Protein AF-A0A659QP08-F1 (afdb_monomer_lite)

Structure (mmCIF, N/CA/C/O backbone):
data_AF-A0A659QP08-F1
#
_entry.id   AF-A0A659QP08-F1
#
loop_
_atom_site.group_PDB
_atom_site.id
_atom_site.type_symbol
_atom_site.label_atom_id
_atom_site.label_alt_id
_atom_site.label_comp_id
_atom_site.label_asym_id
_atom_site.label_entity_id
_atom_site.label_seq_id
_atom_site.pdbx_PDB_ins_code
_atom_site.Cartn_x
_atom_site.Cartn_y
_atom_site.Cartn_z
_atom_site.occupancy
_atom_site.B_iso_or_equiv
_atom_site.auth_seq_id
_atom_site.auth_comp_id
_atom_site.auth_asym_id
_atom_site.auth_atom_id
_atom_site.pdbx_PDB_model_num
ATOM 1 N N . MET A 1 1 ? 44.324 -3.095 -25.512 1.00 42.75 1 MET A N 1
ATOM 2 C CA . MET A 1 1 ? 42.993 -3.453 -24.980 1.00 42.75 1 MET A CA 1
ATOM 3 C C . MET A 1 1 ? 42.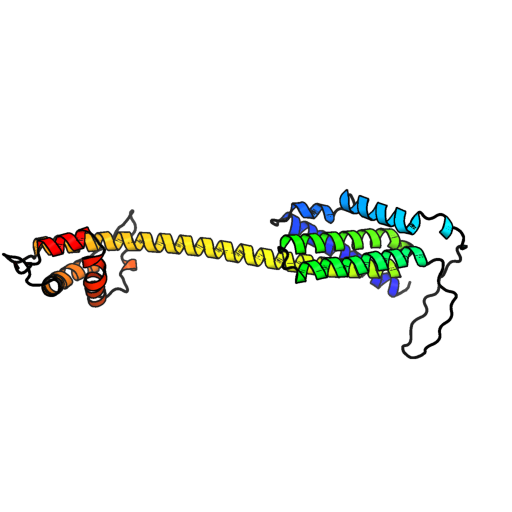606 -2.311 -24.059 1.00 42.75 1 MET A C 1
ATOM 5 O O . MET A 1 1 ? 43.191 -2.184 -22.991 1.00 42.75 1 MET A O 1
ATOM 9 N N . ASP A 1 2 ? 41.800 -1.380 -24.565 1.00 41.31 2 ASP A N 1
ATOM 10 C CA . ASP A 1 2 ? 41.611 -0.063 -23.952 1.00 41.31 2 ASP A CA 1
ATOM 11 C C . ASP A 1 2 ? 40.731 -0.131 -22.703 1.00 41.31 2 ASP A C 1
ATOM 13 O O . ASP A 1 2 ? 39.661 -0.737 -22.712 1.00 41.31 2 ASP A O 1
ATOM 17 N N . ILE A 1 3 ? 41.168 0.552 -21.643 1.00 42.16 3 ILE A N 1
ATOM 18 C CA . ILE A 1 3 ? 40.490 0.684 -20.339 1.00 42.16 3 ILE A CA 1
ATOM 19 C C . ILE A 1 3 ? 39.015 1.108 -20.497 1.00 42.16 3 ILE A C 1
ATOM 21 O O . ILE A 1 3 ? 38.171 0.741 -19.683 1.00 42.16 3 ILE A O 1
ATOM 25 N N . PHE A 1 4 ? 38.683 1.823 -21.577 1.00 44.62 4 PHE A N 1
ATOM 26 C CA . PHE A 1 4 ? 37.329 2.281 -21.890 1.00 44.62 4 PHE A CA 1
ATOM 27 C C . PHE A 1 4 ? 36.359 1.140 -22.261 1.00 44.62 4 PHE A C 1
ATOM 29 O O . PHE A 1 4 ? 35.229 1.140 -21.776 1.00 44.62 4 PHE A O 1
ATOM 36 N N . CYS A 1 5 ? 36.806 0.128 -23.021 1.00 52.31 5 CYS A N 1
ATOM 37 C CA . CYS A 1 5 ? 35.980 -1.044 -23.363 1.00 52.31 5 CYS A CA 1
ATOM 38 C C . CYS A 1 5 ? 35.622 -1.884 -22.128 1.00 52.31 5 CYS A C 1
ATOM 40 O O . CYS A 1 5 ? 34.554 -2.490 -22.066 1.00 52.31 5 CYS A O 1
ATOM 42 N N . CYS A 1 6 ? 36.505 -1.928 -21.126 1.00 51.84 6 CYS A N 1
ATOM 43 C CA . CYS A 1 6 ? 36.236 -2.655 -19.886 1.00 51.84 6 CYS A CA 1
ATOM 44 C C . CYS A 1 6 ? 35.162 -1.949 -19.040 1.00 51.84 6 CYS A C 1
ATOM 46 O O . CYS A 1 6 ? 34.285 -2.605 -18.480 1.00 51.84 6 CYS A O 1
ATOM 48 N N . VAL A 1 7 ? 35.188 -0.612 -18.988 1.00 57.62 7 VAL A N 1
ATOM 49 C CA . VAL A 1 7 ? 34.213 0.189 -18.227 1.00 57.62 7 VAL A CA 1
ATOM 50 C C . VAL A 1 7 ? 32.812 0.118 -18.844 1.00 57.62 7 VAL A C 1
ATOM 52 O O . VAL A 1 7 ? 31.830 0.022 -18.103 1.00 57.62 7 VAL A O 1
ATOM 55 N N . SER A 1 8 ? 32.695 0.119 -20.177 1.00 67.69 8 SER A N 1
ATOM 56 C CA . SER A 1 8 ? 31.395 0.007 -20.849 1.00 67.69 8 SER A CA 1
ATOM 57 C C . SER A 1 8 ? 30.771 -1.384 -20.666 1.00 67.69 8 SER A C 1
ATOM 59 O O . SER A 1 8 ? 29.606 -1.483 -20.278 1.00 67.69 8 SER A O 1
ATOM 61 N N . ALA A 1 9 ? 31.556 -2.458 -20.799 1.00 73.50 9 ALA A N 1
ATOM 62 C CA . ALA A 1 9 ? 31.084 -3.829 -20.588 1.00 73.50 9 ALA A CA 1
ATOM 63 C C . ALA A 1 9 ? 30.558 -4.088 -19.160 1.00 73.50 9 ALA A C 1
ATOM 65 O O . ALA A 1 9 ? 29.506 -4.712 -18.983 1.00 73.50 9 ALA A O 1
ATOM 66 N N . ASP A 1 10 ? 31.253 -3.587 -18.135 1.00 83.00 10 ASP A N 1
ATOM 67 C CA . ASP A 1 10 ? 30.820 -3.726 -16.739 1.00 83.00 10 ASP A CA 1
ATOM 68 C C . ASP A 1 10 ? 29.549 -2.926 -16.440 1.00 83.00 10 ASP A C 1
ATOM 70 O O . ASP A 1 10 ? 28.691 -3.378 -15.673 1.00 83.00 10 ASP A O 1
ATOM 74 N N . PHE A 1 11 ? 29.397 -1.750 -17.052 1.00 86.38 11 PHE A N 1
ATOM 75 C CA . PHE A 1 11 ? 28.177 -0.959 -16.939 1.00 86.38 11 PHE A CA 1
ATOM 76 C C . PHE A 1 11 ? 26.968 -1.703 -17.528 1.00 86.38 11 PHE A C 1
ATOM 78 O O . PHE A 1 11 ? 25.939 -1.817 -16.859 1.00 86.38 11 PHE A O 1
ATOM 85 N N . TYR A 1 12 ? 27.099 -2.280 -18.726 1.00 87.19 12 TYR A N 1
ATOM 86 C CA . TYR A 1 12 ? 25.997 -2.993 -19.383 1.00 87.19 12 TYR A CA 1
ATOM 87 C C . TYR A 1 12 ? 25.567 -4.243 -18.611 1.00 87.19 12 TYR A C 1
ATOM 89 O O . TYR A 1 12 ? 24.371 -4.458 -18.414 1.00 87.19 12 TYR A O 1
ATOM 97 N N . LYS A 1 13 ? 26.522 -5.018 -18.078 1.00 88.44 13 LYS A N 1
ATOM 98 C CA . LYS A 1 13 ? 26.218 -6.170 -17.211 1.00 88.44 13 LYS A CA 1
ATOM 99 C C . LYS A 1 13 ? 25.457 -5.762 -15.950 1.00 88.44 13 LYS A C 1
ATOM 101 O O . LYS A 1 13 ? 24.494 -6.423 -15.567 1.00 88.44 13 LYS A O 1
ATOM 106 N N . LYS A 1 14 ? 25.868 -4.667 -15.300 1.00 91.94 14 LYS A N 1
ATOM 107 C CA . LYS A 1 14 ? 25.167 -4.135 -14.118 1.00 91.94 14 LYS A CA 1
ATOM 108 C C . LYS A 1 14 ? 23.750 -3.685 -14.460 1.00 91.94 14 LYS A C 1
ATOM 110 O O . LYS A 1 14 ? 22.838 -3.909 -13.668 1.00 91.94 14 LYS A O 1
ATOM 115 N N . LEU A 1 15 ? 23.562 -3.069 -15.624 1.00 93.31 15 LEU A N 1
ATOM 116 C CA . LEU A 1 15 ? 22.250 -2.626 -16.076 1.00 93.31 15 LEU A CA 1
ATOM 117 C C . LEU A 1 15 ? 21.318 -3.801 -16.393 1.00 93.31 15 LEU A C 1
ATOM 119 O O . LEU A 1 15 ? 20.158 -3.775 -15.994 1.00 93.31 15 LEU A O 1
ATOM 123 N N . ASP A 1 16 ? 21.818 -4.844 -17.053 1.00 92.56 16 ASP A N 1
ATOM 124 C CA . ASP A 1 16 ? 21.022 -6.041 -17.331 1.00 92.56 16 ASP A CA 1
ATOM 125 C C . ASP A 1 16 ? 20.628 -6.778 -16.043 1.00 92.56 16 ASP A C 1
ATOM 127 O O . ASP A 1 16 ? 19.464 -7.129 -15.849 1.00 92.56 16 ASP A O 1
ATOM 131 N N . LYS A 1 17 ? 21.560 -6.887 -15.086 1.00 93.88 17 LYS A N 1
ATOM 132 C CA . LYS A 1 17 ? 21.256 -7.395 -13.743 1.00 93.88 17 LYS A CA 1
ATOM 133 C C . LYS A 1 17 ? 20.165 -6.566 -13.054 1.00 93.88 17 LYS A C 1
ATOM 135 O O . LYS A 1 17 ? 19.217 -7.140 -12.528 1.00 93.88 17 LYS A O 1
ATOM 140 N N . LYS A 1 18 ? 20.258 -5.232 -13.101 1.00 94.25 18 LYS A N 1
ATOM 141 C CA . LYS A 1 18 ? 19.238 -4.323 -12.547 1.00 94.25 18 LYS A CA 1
ATOM 142 C C . LYS A 1 18 ? 17.865 -4.550 -13.190 1.00 94.25 18 LYS A C 1
ATOM 144 O O . LYS A 1 18 ? 16.863 -4.593 -12.484 1.00 94.25 18 LYS A O 1
ATOM 149 N N . LYS A 1 19 ? 17.814 -4.722 -14.514 1.00 95.94 19 LYS A N 1
ATOM 150 C CA . LYS A 1 19 ? 16.583 -5.040 -15.257 1.00 95.94 19 LYS A CA 1
ATOM 151 C C . LYS A 1 19 ? 15.961 -6.351 -14.764 1.00 95.94 19 LYS A C 1
ATOM 153 O O . LYS A 1 19 ? 14.755 -6.409 -14.539 1.00 95.94 19 LYS A O 1
ATOM 158 N N . LEU A 1 20 ? 16.779 -7.386 -14.557 1.00 94.62 20 LEU A N 1
ATOM 159 C CA . LEU A 1 20 ? 16.328 -8.688 -14.059 1.00 94.62 20 LEU A CA 1
ATOM 160 C C . LEU A 1 20 ? 15.809 -8.615 -12.614 1.00 94.62 20 LEU A C 1
ATOM 162 O O . LEU A 1 20 ? 14.749 -9.163 -12.317 1.00 94.62 20 LEU A O 1
ATOM 166 N N . GLU A 1 21 ? 16.522 -7.912 -11.732 1.00 94.25 21 GLU A N 1
ATOM 167 C CA . GLU A 1 21 ? 16.089 -7.669 -10.349 1.00 94.25 21 GLU A CA 1
ATOM 168 C C . GLU A 1 21 ? 14.753 -6.923 -10.313 1.00 94.25 21 GLU A C 1
ATOM 170 O O . GLU A 1 21 ? 13.824 -7.355 -9.629 1.00 94.25 21 GLU A O 1
ATOM 175 N N . LEU A 1 22 ? 14.623 -5.865 -11.119 1.00 95.75 22 LEU A N 1
ATOM 176 C CA . LEU A 1 22 ? 13.382 -5.111 -11.249 1.00 95.75 22 LEU A CA 1
ATOM 177 C C . LEU A 1 22 ? 12.235 -6.000 -11.753 1.00 95.75 22 LEU A C 1
ATOM 179 O O . LEU A 1 22 ? 11.150 -5.962 -11.181 1.00 95.75 22 LEU A O 1
ATOM 183 N N . ARG A 1 23 ? 12.463 -6.850 -12.764 1.00 96.12 23 ARG A N 1
ATOM 184 C CA . ARG A 1 23 ? 11.450 -7.801 -13.263 1.00 96.12 23 ARG A CA 1
ATOM 185 C C . ARG A 1 23 ? 10.967 -8.740 -12.164 1.00 96.12 23 ARG A C 1
ATOM 187 O O . ARG A 1 23 ? 9.761 -8.955 -12.024 1.00 96.12 23 ARG A O 1
ATOM 194 N N . ASN A 1 24 ? 11.892 -9.278 -11.372 1.00 94.81 24 ASN A N 1
ATOM 195 C CA . ASN A 1 24 ? 11.555 -10.149 -10.254 1.00 94.81 24 ASN A CA 1
ATOM 196 C C . ASN A 1 24 ? 10.738 -9.407 -9.185 1.00 94.81 24 ASN A C 1
ATOM 198 O O . ASN A 1 24 ? 9.718 -9.919 -8.728 1.00 94.81 24 ASN A O 1
ATOM 202 N N . ASP A 1 25 ? 11.142 -8.189 -8.824 1.00 94.50 25 ASP A N 1
ATOM 203 C CA . ASP A 1 25 ? 10.425 -7.375 -7.841 1.00 94.50 25 ASP A CA 1
ATOM 204 C C . ASP A 1 25 ? 9.008 -7.006 -8.302 1.00 94.50 25 ASP A C 1
ATOM 206 O O . ASP A 1 25 ? 8.068 -7.078 -7.508 1.00 94.50 25 ASP A O 1
ATOM 210 N N . ILE A 1 26 ? 8.837 -6.664 -9.583 1.00 96.00 26 ILE A N 1
ATOM 211 C CA . ILE A 1 26 ? 7.525 -6.373 -10.175 1.00 96.00 26 ILE A CA 1
ATOM 212 C C . ILE A 1 26 ? 6.627 -7.605 -10.122 1.00 96.00 26 ILE A C 1
ATOM 214 O O . ILE A 1 26 ? 5.479 -7.495 -9.697 1.00 96.00 26 ILE A O 1
ATOM 218 N N . SER A 1 27 ? 7.156 -8.776 -10.485 1.00 94.81 27 SER A N 1
ATOM 219 C CA . SER A 1 27 ? 6.400 -10.038 -10.546 1.00 94.81 27 SER A CA 1
ATOM 220 C C . SER A 1 27 ? 5.779 -10.443 -9.200 1.00 94.81 27 SER A C 1
ATOM 222 O O . SER A 1 27 ? 4.777 -11.153 -9.171 1.00 94.81 27 SER A O 1
ATOM 224 N N . HIS A 1 28 ? 6.344 -9.963 -8.088 1.00 91.56 28 HIS A N 1
ATOM 225 C CA . HIS A 1 28 ? 5.855 -10.197 -6.725 1.00 91.56 28 HIS A CA 1
ATOM 226 C C . HIS A 1 28 ? 5.083 -9.000 -6.143 1.00 91.56 28 HIS A C 1
ATOM 228 O O . HIS A 1 28 ? 4.870 -8.927 -4.932 1.00 91.56 28 HIS A O 1
ATOM 234 N N . SER A 1 29 ? 4.688 -8.042 -6.980 1.00 92.50 29 SER A N 1
ATOM 235 C CA . SER A 1 29 ? 3.966 -6.835 -6.576 1.00 92.50 29 SER A CA 1
ATOM 236 C C . SER A 1 29 ? 2.541 -6.804 -7.130 1.00 92.50 29 SER A C 1
ATOM 238 O O . SER A 1 29 ? 2.151 -7.625 -7.962 1.00 92.50 29 SER A O 1
ATOM 240 N N . VAL A 1 30 ? 1.766 -5.805 -6.701 1.00 91.75 30 VAL A N 1
ATOM 241 C CA . VAL A 1 30 ? 0.440 -5.506 -7.267 1.00 91.75 30 VAL A CA 1
ATOM 242 C C . VAL A 1 30 ? 0.493 -5.108 -8.748 1.00 91.75 30 VAL A C 1
ATOM 244 O O . VAL A 1 30 ? -0.522 -5.189 -9.426 1.00 91.75 30 VAL A O 1
ATOM 247 N N . TRP A 1 31 ? 1.670 -4.743 -9.265 1.00 95.25 31 TRP A N 1
ATOM 248 C CA . TRP A 1 31 ? 1.896 -4.328 -10.654 1.00 95.25 31 TRP A CA 1
ATOM 249 C C . TRP A 1 31 ? 2.567 -5.407 -11.511 1.00 95.25 31 TRP A C 1
ATOM 251 O O . TRP A 1 31 ? 3.228 -5.095 -12.501 1.00 95.25 31 TRP A O 1
ATOM 261 N N . LYS A 1 32 ? 2.431 -6.681 -11.124 1.00 94.94 32 LYS A N 1
ATOM 262 C CA . LYS A 1 32 ? 3.061 -7.839 -11.784 1.00 94.94 32 LYS A CA 1
ATOM 263 C C . LYS A 1 32 ? 2.876 -7.892 -13.302 1.00 94.94 32 LYS A C 1
ATOM 265 O O . LYS A 1 32 ? 3.790 -8.334 -13.991 1.00 94.94 32 LYS A O 1
ATOM 270 N N . ASP A 1 33 ? 1.749 -7.405 -13.812 1.00 94.25 33 ASP A N 1
ATOM 271 C CA . ASP A 1 33 ? 1.426 -7.455 -15.240 1.00 94.25 33 ASP A CA 1
ATOM 272 C C . ASP A 1 33 ? 2.385 -6.575 -16.061 1.00 94.25 33 ASP A C 1
ATOM 274 O O . ASP A 1 33 ? 2.725 -6.906 -17.190 1.00 94.25 33 ASP A O 1
ATOM 278 N N . TYR A 1 34 ? 2.964 -5.531 -15.459 1.00 95.88 34 TYR A N 1
ATOM 279 C CA . TYR A 1 34 ? 3.944 -4.675 -16.129 1.00 95.88 34 TYR A CA 1
ATOM 280 C C . TYR A 1 34 ? 5.337 -5.310 -16.270 1.00 95.88 34 TYR A C 1
ATOM 282 O O . TYR A 1 34 ? 6.208 -4.735 -16.925 1.00 95.88 34 TYR A O 1
ATOM 290 N N . ALA A 1 35 ? 5.582 -6.494 -15.693 1.00 95.38 35 ALA A N 1
ATOM 291 C CA . ALA A 1 35 ? 6.854 -7.200 -15.861 1.00 95.38 35 ALA A CA 1
ATOM 292 C C . ALA A 1 35 ? 7.138 -7.557 -17.332 1.00 95.38 35 ALA A C 1
ATOM 294 O O . ALA A 1 35 ? 8.302 -7.735 -17.697 1.00 95.38 35 ALA A O 1
ATOM 295 N N . GLU A 1 36 ? 6.101 -7.634 -18.173 1.00 93.94 36 GLU A N 1
ATOM 296 C CA . GLU A 1 36 ? 6.226 -7.914 -19.604 1.00 93.94 36 GLU A CA 1
ATOM 297 C C . GLU A 1 36 ? 7.037 -6.855 -20.358 1.00 93.94 36 GLU A C 1
ATOM 299 O O . GLU A 1 36 ? 7.754 -7.200 -21.289 1.00 93.94 36 GLU A O 1
ATOM 304 N N . PHE A 1 37 ? 7.019 -5.587 -19.929 1.00 94.12 37 PHE A N 1
ATOM 305 C CA . PHE A 1 37 ? 7.784 -4.522 -20.593 1.00 94.12 37 PHE A CA 1
ATOM 306 C C . PHE A 1 37 ? 9.298 -4.681 -20.429 1.00 94.12 37 PHE A C 1
ATOM 308 O O . PHE A 1 37 ? 10.061 -4.090 -21.186 1.00 94.12 37 PHE A O 1
ATOM 315 N N . LEU A 1 38 ? 9.738 -5.502 -19.471 1.00 95.19 38 LEU A N 1
ATOM 316 C CA . LEU A 1 38 ? 11.138 -5.895 -19.286 1.00 95.19 38 LEU A CA 1
ATOM 317 C C . LEU A 1 38 ? 11.497 -7.166 -20.070 1.00 95.19 38 LEU A C 1
ATOM 319 O O . LEU A 1 38 ? 12.548 -7.773 -19.823 1.00 95.19 38 LEU A O 1
ATOM 323 N N . ASP A 1 39 ? 10.623 -7.588 -20.983 1.00 90.62 39 ASP A N 1
ATOM 324 C CA . ASP A 1 39 ? 10.886 -8.604 -21.987 1.00 90.62 39 ASP A CA 1
ATOM 325 C C . ASP A 1 39 ? 11.154 -7.954 -23.346 1.00 90.62 39 ASP A C 1
ATOM 327 O O . ASP A 1 39 ? 10.427 -7.065 -23.791 1.00 90.62 39 ASP A O 1
ATOM 331 N N . GLU A 1 40 ? 12.196 -8.423 -24.032 1.00 83.81 40 GLU A N 1
ATOM 332 C CA . GLU A 1 40 ? 12.517 -7.915 -25.365 1.00 83.81 40 GLU A CA 1
ATOM 333 C C . GLU A 1 40 ? 11.401 -8.246 -26.356 1.00 83.81 40 GLU A C 1
ATOM 335 O O . GLU A 1 40 ? 11.169 -7.487 -27.289 1.00 83.81 40 GLU A O 1
ATOM 340 N N . ASN A 1 41 ? 10.662 -9.334 -26.134 1.00 88.81 41 ASN A N 1
ATOM 341 C CA . ASN A 1 41 ? 9.579 -9.759 -27.015 1.00 88.81 41 ASN A CA 1
ATOM 342 C C . ASN A 1 41 ? 8.233 -9.089 -26.704 1.00 88.81 41 ASN A C 1
ATOM 344 O O . ASN A 1 41 ? 7.227 -9.468 -27.303 1.00 88.81 41 ASN A O 1
ATOM 348 N N . SER A 1 42 ? 8.191 -8.110 -25.792 1.00 92.56 42 SER A N 1
ATOM 349 C CA . SER A 1 42 ? 6.982 -7.319 -25.545 1.00 92.56 42 SER A CA 1
ATOM 350 C C . SER A 1 42 ? 6.476 -6.709 -26.854 1.00 92.56 42 SER A C 1
ATOM 352 O O . SER A 1 42 ? 7.210 -5.991 -27.539 1.00 92.56 42 SER A O 1
ATOM 354 N N . SER A 1 43 ? 5.217 -6.991 -27.204 1.00 92.44 43 SER A N 1
ATOM 355 C CA . SER A 1 43 ? 4.600 -6.511 -28.445 1.00 92.44 43 SER A CA 1
ATOM 356 C C . SER A 1 43 ? 4.634 -4.992 -28.542 1.00 92.44 43 SER A C 1
ATOM 358 O O . SER A 1 43 ? 4.950 -4.455 -29.602 1.00 92.44 43 SER A O 1
ATOM 360 N N . ASP A 1 44 ? 4.372 -4.308 -27.430 1.00 90.88 44 ASP A N 1
ATOM 361 C CA . ASP A 1 44 ? 4.304 -2.851 -27.377 1.00 90.88 44 ASP A CA 1
ATOM 362 C C . ASP A 1 44 ? 5.687 -2.227 -27.536 1.00 90.88 44 ASP A C 1
ATOM 364 O O . ASP A 1 44 ? 5.863 -1.282 -28.305 1.00 90.88 44 ASP A O 1
ATOM 368 N N . ILE A 1 45 ? 6.694 -2.790 -26.860 1.00 93.50 45 ILE A N 1
ATOM 369 C CA . ILE A 1 45 ? 8.083 -2.354 -27.021 1.00 93.50 45 ILE A CA 1
ATOM 370 C C . ILE A 1 45 ? 8.545 -2.593 -28.460 1.00 93.50 45 ILE A C 1
ATOM 372 O O . ILE A 1 45 ? 9.130 -1.701 -29.072 1.00 93.50 45 ILE A O 1
ATOM 376 N N . GLN A 1 46 ? 8.267 -3.764 -29.036 1.00 93.50 46 GLN A N 1
ATOM 377 C CA . GLN A 1 46 ? 8.650 -4.067 -30.416 1.00 93.50 46 GLN A CA 1
ATOM 378 C C . GLN A 1 46 ? 7.936 -3.166 -31.429 1.00 93.50 46 GLN A C 1
ATOM 380 O O . GLN A 1 46 ? 8.562 -2.727 -32.398 1.00 93.50 46 GLN A O 1
ATOM 385 N N . ALA A 1 47 ? 6.661 -2.843 -31.209 1.00 92.62 47 ALA A N 1
ATOM 386 C CA . ALA A 1 47 ? 5.916 -1.904 -32.039 1.00 92.62 47 ALA A CA 1
ATOM 387 C C . ALA A 1 47 ? 6.567 -0.511 -32.030 1.00 92.62 47 ALA A C 1
ATOM 389 O O . ALA A 1 47 ? 6.842 0.043 -33.099 1.00 92.62 47 ALA A O 1
ATOM 390 N N . ASP A 1 48 ? 6.909 0.010 -30.852 1.00 92.12 48 ASP A N 1
ATOM 391 C CA . ASP A 1 48 ? 7.561 1.314 -30.713 1.00 92.12 48 ASP A CA 1
ATOM 392 C C . ASP A 1 48 ? 8.980 1.323 -31.297 1.00 92.12 48 ASP A C 1
ATOM 394 O O . ASP A 1 48 ? 9.360 2.254 -32.016 1.00 92.12 48 ASP A O 1
ATOM 398 N N . LEU A 1 49 ? 9.765 0.264 -31.080 1.00 92.00 49 LEU A N 1
ATOM 399 C CA . LEU A 1 49 ? 11.083 0.115 -31.704 1.00 92.00 49 LEU A CA 1
ATOM 400 C C . LEU A 1 49 ? 10.980 0.092 -33.234 1.00 92.00 49 LEU A C 1
ATOM 402 O O . LEU A 1 49 ? 11.784 0.732 -33.917 1.00 92.00 49 LEU A O 1
ATOM 406 N N . ASN A 1 50 ? 9.984 -0.600 -33.789 1.00 90.06 50 ASN A N 1
ATOM 407 C CA . ASN A 1 50 ? 9.736 -0.629 -35.228 1.00 90.06 50 ASN A CA 1
ATOM 408 C C . ASN A 1 50 ? 9.305 0.737 -35.766 1.00 90.06 50 ASN A C 1
ATOM 410 O O . ASN A 1 50 ? 9.808 1.168 -36.806 1.00 90.06 50 ASN A O 1
ATOM 414 N N . TYR A 1 51 ? 8.451 1.461 -35.043 1.00 90.00 51 TYR A N 1
ATOM 415 C CA . TYR A 1 51 ? 8.095 2.834 -35.388 1.00 90.00 51 TYR A CA 1
ATOM 416 C C . TYR A 1 51 ? 9.329 3.750 -35.428 1.00 90.00 51 TYR A C 1
ATOM 418 O O . TYR A 1 51 ? 9.529 4.473 -36.408 1.00 90.00 51 TYR A O 1
ATOM 426 N N . LEU A 1 52 ? 10.209 3.677 -34.422 1.00 88.88 52 LEU A N 1
ATOM 427 C CA . LEU A 1 52 ? 11.463 4.438 -34.399 1.00 88.88 52 LEU A CA 1
ATOM 428 C C . LEU A 1 52 ? 12.370 4.072 -35.586 1.00 88.88 52 LEU A C 1
ATOM 430 O O . LEU A 1 52 ? 12.946 4.963 -36.219 1.00 88.88 52 LEU A O 1
ATOM 434 N N . ARG A 1 53 ? 12.460 2.779 -35.936 1.00 86.94 53 ARG A N 1
ATOM 435 C CA . ARG A 1 53 ? 13.207 2.303 -37.113 1.00 86.94 53 ARG A CA 1
ATOM 436 C C . ARG A 1 53 ? 12.666 2.916 -38.404 1.00 86.94 53 ARG A C 1
ATOM 438 O O . ARG A 1 53 ? 13.424 3.521 -39.157 1.00 86.94 53 ARG A O 1
ATOM 445 N N . VAL A 1 54 ? 11.361 2.826 -38.645 1.00 85.62 54 VAL A N 1
ATOM 446 C CA . VAL A 1 54 ? 10.732 3.383 -39.854 1.00 85.62 54 VAL A CA 1
ATOM 447 C C . VAL A 1 54 ? 10.931 4.897 -39.928 1.00 85.62 54 VAL A C 1
ATOM 449 O O . VAL A 1 54 ? 11.354 5.414 -40.962 1.00 85.62 54 VAL A O 1
ATOM 452 N N . LYS A 1 55 ? 10.693 5.603 -38.820 1.00 85.56 55 LYS A N 1
ATOM 453 C CA . LYS A 1 55 ? 10.735 7.067 -38.758 1.00 85.56 55 LYS A CA 1
ATOM 454 C C . LYS A 1 55 ? 12.119 7.653 -39.022 1.00 85.56 55 LYS A C 1
ATOM 456 O O . LYS A 1 55 ? 12.221 8.665 -39.709 1.00 85.56 55 LYS A O 1
ATOM 461 N N . PHE A 1 56 ? 13.169 7.052 -38.466 1.00 83.75 56 PHE A N 1
ATOM 462 C CA . PHE A 1 56 ? 14.517 7.630 -38.516 1.00 83.75 56 PHE A CA 1
ATOM 463 C C . PHE A 1 56 ? 15.456 6.933 -39.505 1.00 83.75 56 PHE A C 1
ATOM 465 O O . PHE A 1 56 ? 16.412 7.555 -39.959 1.00 83.75 56 PHE A O 1
ATOM 472 N N . TYR A 1 57 ? 15.184 5.678 -39.873 1.00 75.62 57 TYR A N 1
ATOM 473 C CA . TYR A 1 57 ? 16.059 4.868 -40.728 1.00 75.62 57 TYR A CA 1
ATOM 474 C C . TYR A 1 57 ? 15.415 4.497 -42.078 1.00 75.62 57 TYR A C 1
ATOM 476 O O . TYR A 1 57 ? 16.106 3.997 -42.965 1.00 75.62 57 TYR A O 1
ATOM 484 N N . GLY A 1 58 ? 14.111 4.743 -42.261 1.00 61.88 58 GLY A N 1
ATOM 485 C CA . GLY A 1 58 ? 13.357 4.384 -43.468 1.00 61.88 58 GLY A CA 1
ATOM 486 C C . GLY A 1 58 ? 13.422 5.381 -44.636 1.00 61.88 58 GLY A C 1
ATOM 487 O O . GLY A 1 58 ? 13.042 5.016 -45.750 1.00 61.88 58 GLY A O 1
ATOM 488 N N . ASP A 1 59 ? 13.905 6.617 -44.444 1.00 52.91 59 ASP A N 1
ATOM 489 C CA . ASP A 1 59 ? 13.956 7.610 -45.532 1.00 52.91 59 ASP A CA 1
ATOM 490 C C . ASP A 1 59 ? 15.146 7.345 -46.482 1.00 52.91 59 ASP A C 1
ATOM 492 O O . ASP A 1 59 ? 16.322 7.477 -46.125 1.00 52.91 59 ASP A O 1
ATOM 496 N N . LYS A 1 60 ? 14.835 6.995 -47.739 1.00 47.28 60 LYS A N 1
ATOM 497 C CA . LYS A 1 60 ? 15.810 6.735 -48.816 1.00 47.28 60 LYS A CA 1
ATOM 498 C C . LYS A 1 60 ? 16.721 7.936 -49.115 1.00 47.28 60 LYS A C 1
ATOM 500 O O . LYS A 1 60 ? 17.800 7.726 -49.668 1.00 47.28 60 LYS A O 1
ATOM 505 N N . ARG A 1 61 ? 16.353 9.164 -48.720 1.00 47.66 61 ARG A N 1
ATOM 506 C CA . ARG A 1 61 ? 17.184 10.375 -48.890 1.00 47.66 61 ARG A CA 1
ATOM 507 C C . ARG A 1 61 ? 18.491 10.363 -48.088 1.00 47.66 61 ARG A C 1
ATOM 509 O O . ARG A 1 61 ? 19.374 11.164 -48.379 1.00 47.66 61 ARG A O 1
ATOM 516 N N . MET A 1 62 ? 18.656 9.449 -47.127 1.00 42.97 62 MET A N 1
ATOM 517 C CA . MET A 1 62 ? 19.874 9.345 -46.307 1.00 42.97 62 MET A CA 1
ATOM 518 C C . MET A 1 62 ? 20.902 8.307 -46.799 1.00 42.97 62 MET A C 1
ATOM 520 O O . MET A 1 62 ? 21.970 8.190 -46.209 1.00 42.97 62 MET A O 1
ATOM 524 N N . ARG A 1 63 ? 20.645 7.582 -47.901 1.00 39.50 63 ARG A N 1
ATOM 525 C CA . ARG A 1 63 ? 21.582 6.575 -48.462 1.00 39.50 63 ARG A CA 1
ATOM 526 C C . ARG A 1 63 ? 22.809 7.159 -49.187 1.00 39.50 63 ARG A C 1
ATOM 528 O O . ARG A 1 63 ? 23.605 6.403 -49.728 1.00 39.50 63 ARG A O 1
ATOM 535 N N . GLY A 1 64 ? 22.953 8.484 -49.232 1.00 35.47 64 GLY A N 1
ATOM 536 C CA . GLY A 1 64 ? 23.926 9.182 -50.082 1.00 35.47 64 GLY A CA 1
ATOM 537 C C . GLY A 1 64 ? 25.239 9.618 -49.424 1.00 35.47 64 GLY A C 1
ATOM 538 O O . GLY A 1 64 ? 25.935 10.442 -50.008 1.00 35.47 64 GLY A O 1
ATOM 539 N N . SER A 1 65 ? 25.593 9.151 -48.225 1.00 37.34 65 SER A N 1
ATOM 540 C CA . SER A 1 65 ? 26.914 9.437 -47.640 1.00 37.34 65 SER A CA 1
ATOM 541 C C . SER A 1 65 ? 27.688 8.148 -47.416 1.00 37.34 65 SER A C 1
ATOM 543 O O . SER A 1 65 ? 27.326 7.340 -46.563 1.00 37.34 65 SER A O 1
ATOM 545 N N . SER A 1 66 ? 28.731 7.986 -48.223 1.00 36.91 66 SER A N 1
ATOM 546 C CA . SER A 1 66 ? 29.757 6.953 -48.161 1.00 36.91 66 SER A CA 1
ATOM 547 C C . SER A 1 66 ? 30.267 6.722 -46.735 1.00 36.91 66 SER A C 1
ATOM 549 O O . SER A 1 66 ? 30.500 7.658 -45.969 1.00 36.91 66 SER A O 1
ATOM 551 N N . ILE A 1 67 ? 30.407 5.442 -46.396 1.00 38.59 67 ILE A N 1
ATOM 552 C CA . ILE A 1 67 ? 30.937 4.939 -45.132 1.00 38.59 67 ILE A CA 1
ATOM 553 C C . ILE A 1 67 ? 32.458 5.087 -45.186 1.00 38.59 67 ILE A C 1
ATOM 555 O O . ILE A 1 67 ? 33.125 4.319 -45.873 1.00 38.59 67 ILE A O 1
ATOM 559 N N . GLU A 1 68 ? 33.004 6.054 -44.457 1.00 36.47 68 GLU A N 1
ATOM 560 C CA . GLU A 1 68 ? 34.397 6.004 -44.017 1.00 36.47 68 GLU A CA 1
ATOM 561 C C . GLU A 1 68 ? 34.401 5.721 -42.513 1.00 36.47 68 GLU A C 1
ATOM 563 O O . GLU A 1 68 ? 33.720 6.392 -41.734 1.00 36.47 68 GLU A O 1
ATOM 568 N N . ASN A 1 69 ? 35.122 4.669 -42.121 1.00 34.91 69 ASN A N 1
ATOM 569 C CA . ASN A 1 69 ? 35.289 4.241 -40.736 1.00 34.91 69 ASN A CA 1
ATOM 570 C C . ASN A 1 69 ? 35.874 5.385 -39.895 1.00 34.91 69 ASN A C 1
ATOM 572 O O . ASN A 1 69 ? 37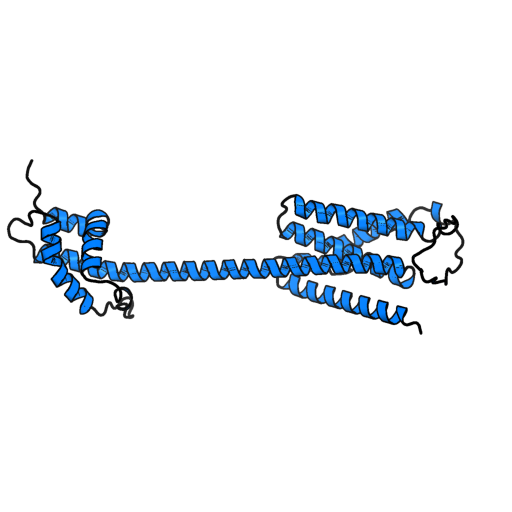.062 5.683 -39.984 1.00 34.91 69 ASN A O 1
ATOM 576 N N . ALA A 1 70 ? 35.061 6.004 -39.040 1.00 37.09 70 ALA A N 1
ATOM 577 C CA . ALA A 1 70 ? 35.535 6.987 -38.073 1.00 37.09 70 ALA A CA 1
ATOM 578 C C . ALA A 1 70 ? 36.032 6.283 -36.800 1.00 37.09 70 ALA A C 1
ATOM 580 O O . ALA A 1 70 ? 35.389 6.311 -35.755 1.00 37.09 70 ALA A O 1
ATOM 581 N N . SER A 1 71 ? 37.198 5.646 -36.880 1.00 38.62 71 SER A N 1
ATOM 582 C CA . SER A 1 71 ? 37.962 5.229 -35.705 1.00 38.62 71 SER A CA 1
ATOM 583 C C . SER A 1 71 ? 38.851 6.380 -35.233 1.00 38.62 71 SER A C 1
ATOM 585 O O . SER A 1 71 ? 40.038 6.365 -35.522 1.00 38.62 71 SER A O 1
ATOM 587 N N . HIS A 1 72 ? 38.316 7.379 -34.520 1.00 34.94 72 HIS A N 1
ATOM 588 C CA . HIS A 1 72 ? 39.152 8.334 -33.774 1.00 34.94 72 HIS A CA 1
ATOM 589 C C . HIS A 1 72 ? 38.430 8.895 -32.540 1.00 34.94 72 HIS A C 1
ATOM 591 O O . HIS A 1 72 ? 37.671 9.859 -32.617 1.00 34.94 72 HIS A O 1
ATOM 597 N N . PHE A 1 73 ? 38.738 8.325 -31.373 1.00 35.78 73 PHE A N 1
ATOM 598 C CA . PHE A 1 73 ? 38.587 9.014 -30.094 1.00 35.78 73 PHE A CA 1
ATOM 599 C C . PHE A 1 73 ? 39.569 10.196 -30.053 1.00 35.78 73 PHE A C 1
ATOM 601 O O . PHE A 1 73 ? 40.777 10.005 -30.183 1.00 35.78 73 PHE A O 1
ATOM 608 N N . LYS A 1 74 ? 39.073 11.417 -29.830 1.00 32.12 74 LYS A N 1
ATOM 609 C CA . LYS A 1 74 ? 39.884 12.521 -29.298 1.00 32.12 74 LYS A CA 1
ATOM 610 C C . LYS A 1 74 ? 39.341 12.899 -27.929 1.00 32.12 74 LYS A C 1
ATOM 612 O O . LYS A 1 74 ? 38.170 13.234 -27.776 1.00 32.12 74 LYS A O 1
ATOM 617 N N . THR A 1 75 ? 40.210 12.805 -26.935 1.00 30.33 75 THR A N 1
ATOM 618 C CA . THR A 1 75 ? 40.003 13.288 -25.573 1.00 30.33 75 THR A CA 1
ATOM 619 C C . THR A 1 75 ? 39.737 14.796 -25.574 1.00 30.33 75 THR A C 1
ATOM 621 O O . THR A 1 75 ? 40.434 15.564 -26.237 1.00 30.33 75 THR A O 1
ATOM 624 N N . TYR A 1 76 ? 38.727 15.228 -24.817 1.00 37.91 76 TYR A N 1
ATOM 625 C CA . TYR A 1 76 ? 38.406 16.641 -24.619 1.00 37.91 76 TYR A CA 1
ATOM 626 C C . TYR A 1 76 ? 39.238 17.205 -23.461 1.00 37.91 76 TYR A C 1
ATOM 628 O O . TYR A 1 76 ? 39.106 16.751 -22.325 1.00 37.91 76 TYR A O 1
ATOM 636 N N . LYS A 1 77 ? 40.057 18.228 -23.728 1.00 30.31 77 LYS A N 1
ATOM 637 C CA . LYS A 1 77 ? 40.461 19.200 -22.702 1.00 30.31 77 LYS A CA 1
ATOM 638 C C . LYS A 1 77 ? 39.455 20.350 -22.715 1.00 30.31 77 LYS A C 1
ATOM 640 O 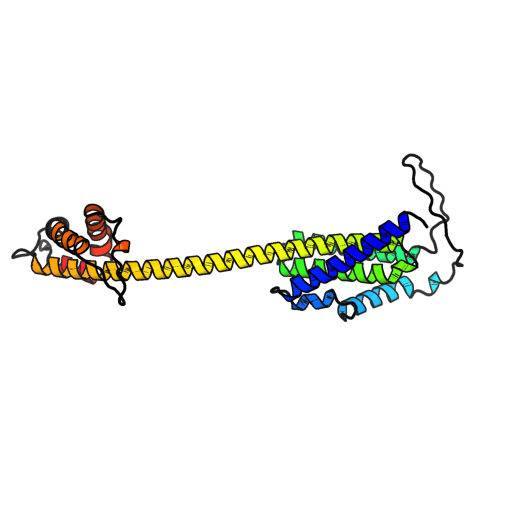O . LYS A 1 77 ? 39.147 20.901 -23.768 1.00 30.31 77 LYS A O 1
ATOM 645 N N . VAL A 1 78 ? 38.940 20.688 -21.537 1.00 32.06 78 VAL A N 1
ATOM 646 C CA . VAL A 1 78 ? 38.111 21.875 -21.301 1.00 32.06 78 VAL A CA 1
ATOM 647 C C . VAL A 1 78 ? 38.986 23.109 -21.532 1.00 32.06 78 VAL A C 1
ATOM 649 O O . VAL A 1 78 ? 39.989 23.256 -20.838 1.00 32.06 78 VAL A O 1
ATOM 652 N N . GLY A 1 79 ? 38.636 23.975 -22.490 1.00 37.22 79 GLY A N 1
ATOM 653 C CA . GLY A 1 79 ? 39.290 25.286 -22.596 1.00 37.22 79 GLY A CA 1
ATOM 654 C C . GLY A 1 79 ? 39.346 25.989 -23.952 1.00 37.22 79 GLY A C 1
ATOM 655 O O . GLY A 1 79 ? 39.633 27.177 -23.945 1.00 37.22 79 GLY A O 1
ATOM 656 N N . GLU A 1 80 ? 39.057 25.358 -25.095 1.00 31.52 80 GLU A N 1
ATOM 657 C CA . GLU A 1 80 ? 39.180 26.055 -26.389 1.00 31.52 80 GLU A CA 1
ATOM 658 C C . GLU A 1 80 ? 37.975 25.847 -27.307 1.00 31.52 80 GLU A C 1
ATOM 660 O O . GLU A 1 80 ? 37.492 24.739 -27.543 1.00 31.52 80 GLU A O 1
ATOM 665 N N . LYS A 1 81 ? 37.471 26.974 -27.809 1.00 44.66 81 LYS A N 1
ATOM 666 C CA . LYS A 1 81 ? 36.360 27.094 -28.745 1.00 44.66 81 LYS A CA 1
ATOM 667 C C . LYS A 1 81 ? 36.940 27.052 -30.154 1.00 44.66 81 LYS A C 1
ATOM 669 O O . LYS A 1 81 ? 37.695 27.953 -30.483 1.00 44.66 81 LYS A O 1
ATOM 674 N N . LEU A 1 82 ? 36.539 26.094 -30.992 1.00 37.50 82 LEU A N 1
ATOM 675 C CA . LEU A 1 82 ? 36.529 26.262 -32.451 1.00 37.50 82 LEU A CA 1
ATOM 676 C C . LEU A 1 82 ? 35.540 25.286 -33.110 1.00 37.50 82 LEU A C 1
ATOM 678 O O . LEU A 1 82 ? 35.601 24.071 -32.931 1.00 37.50 82 LEU A O 1
ATOM 682 N N . MET A 1 83 ? 34.609 25.881 -33.856 1.00 41.69 83 MET A N 1
ATOM 683 C CA . MET A 1 83 ? 33.670 25.252 -34.782 1.00 41.69 83 MET A CA 1
ATOM 684 C C . MET A 1 83 ? 34.402 24.782 -36.043 1.00 41.69 83 MET A C 1
ATOM 686 O O . MET A 1 83 ? 35.256 25.495 -36.565 1.00 41.69 83 MET A O 1
ATOM 690 N N . GLY A 1 84 ? 34.006 23.622 -36.565 1.00 34.38 84 GLY A N 1
ATOM 691 C CA . GLY A 1 84 ? 34.439 23.094 -37.858 1.00 34.38 84 GLY A CA 1
ATOM 692 C C . GLY A 1 84 ? 33.387 22.137 -38.411 1.00 34.38 84 GLY A C 1
ATOM 693 O O . GLY A 1 84 ? 33.362 20.951 -38.085 1.00 34.38 84 GLY A O 1
ATOM 694 N N . GLU A 1 85 ? 32.479 22.681 -39.215 1.00 41.84 85 GLU A N 1
ATOM 695 C CA . GLU A 1 85 ? 31.350 22.009 -39.859 1.00 41.84 85 GLU A CA 1
ATOM 696 C C . GLU A 1 85 ? 31.815 20.989 -40.915 1.00 41.84 85 GLU A C 1
ATOM 698 O O . GLU A 1 85 ? 31.868 21.279 -42.108 1.00 41.84 85 GLU A O 1
ATOM 703 N N . LYS A 1 86 ? 32.163 19.765 -40.493 1.00 36.72 86 LYS A N 1
ATOM 704 C CA . LYS A 1 86 ? 32.323 18.625 -41.424 1.00 36.72 86 LYS A CA 1
ATOM 705 C C . LYS A 1 86 ? 32.111 17.232 -40.805 1.00 36.72 86 LYS A C 1
ATOM 707 O O . LYS A 1 86 ? 32.641 16.253 -41.308 1.00 36.72 86 LYS A O 1
ATOM 712 N N . TYR A 1 87 ? 31.308 17.127 -39.739 1.00 41.06 87 TYR A N 1
ATOM 713 C CA . TYR A 1 87 ? 31.127 15.885 -38.954 1.00 41.06 87 TYR A CA 1
ATOM 714 C C . TYR A 1 87 ? 29.695 15.293 -38.955 1.00 41.06 87 TYR A C 1
ATOM 716 O O . TYR A 1 87 ? 29.388 14.408 -38.162 1.00 41.06 87 TYR A O 1
ATOM 724 N N . ILE A 1 88 ? 28.780 15.767 -39.812 1.00 42.25 88 ILE A N 1
ATOM 725 C CA . ILE A 1 88 ? 27.333 15.695 -39.500 1.00 42.25 88 ILE A CA 1
ATOM 726 C C . ILE A 1 88 ? 26.529 14.579 -40.206 1.00 42.25 88 ILE A C 1
ATOM 728 O O . ILE A 1 88 ? 25.427 14.285 -39.759 1.00 42.25 88 ILE A O 1
ATOM 732 N N . ARG A 1 89 ? 27.004 13.892 -41.256 1.00 40.19 89 ARG A N 1
ATOM 733 C CA . ARG A 1 89 ? 26.078 13.036 -42.045 1.00 40.19 89 ARG A CA 1
ATOM 734 C C . ARG A 1 89 ? 25.834 11.609 -41.532 1.00 40.19 89 ARG A C 1
ATOM 736 O O . ARG A 1 89 ? 24.699 11.155 -41.613 1.00 40.19 89 ARG A O 1
ATOM 743 N N . ILE A 1 90 ? 26.820 10.915 -40.958 1.00 45.66 90 ILE A N 1
ATOM 744 C CA . ILE A 1 90 ? 26.670 9.481 -40.608 1.00 45.66 90 ILE A CA 1
ATOM 745 C C . ILE A 1 90 ? 26.014 9.286 -39.221 1.00 45.66 90 ILE A C 1
ATOM 747 O O . ILE A 1 90 ? 25.286 8.320 -39.002 1.00 45.66 90 ILE A O 1
ATOM 751 N N . HIS A 1 91 ? 26.183 10.245 -38.302 1.00 54.19 91 HIS A N 1
ATOM 752 C CA . HIS A 1 91 ? 25.578 10.226 -36.960 1.00 54.19 91 HIS A CA 1
ATOM 753 C C . HIS A 1 91 ? 24.139 10.767 -36.903 1.00 54.19 91 HIS A C 1
ATOM 755 O O . HIS A 1 91 ? 23.486 10.656 -35.864 1.00 54.19 91 HIS A O 1
ATOM 761 N N . TYR A 1 92 ? 23.624 11.341 -37.993 1.00 67.56 92 TYR A N 1
ATOM 762 C CA . TYR A 1 92 ? 22.381 12.112 -37.965 1.00 67.56 92 TYR A CA 1
ATOM 763 C C . TYR A 1 92 ? 21.132 11.308 -37.551 1.00 67.56 92 TYR A C 1
ATOM 765 O O . TYR A 1 92 ? 20.467 11.746 -36.613 1.00 67.56 92 TYR A O 1
ATOM 773 N N . PRO A 1 93 ? 20.796 10.142 -38.146 1.00 81.06 93 PRO A N 1
ATOM 774 C CA . PRO A 1 93 ? 19.532 9.468 -37.834 1.00 81.06 93 PRO A CA 1
ATOM 775 C C . PRO A 1 93 ? 19.515 8.844 -36.433 1.00 81.06 93 PRO A C 1
ATOM 777 O O . PRO A 1 93 ? 18.543 9.013 -35.700 1.00 81.06 93 PRO A O 1
ATOM 780 N N . VAL A 1 94 ? 20.607 8.193 -36.016 1.00 82.94 94 VAL A N 1
ATOM 781 C CA . VAL A 1 94 ? 20.726 7.565 -34.686 1.00 82.94 94 VAL A CA 1
ATOM 782 C C . VAL A 1 94 ? 20.706 8.626 -33.586 1.00 82.94 94 VAL A C 1
ATOM 784 O O . VAL A 1 94 ? 19.986 8.494 -32.597 1.00 82.94 94 VAL A O 1
ATOM 787 N N . GLN A 1 95 ? 21.448 9.722 -33.766 1.00 83.81 95 GLN A N 1
ATOM 788 C CA . GLN A 1 95 ? 21.493 10.800 -32.783 1.00 83.81 95 GLN A CA 1
ATOM 789 C C . GLN A 1 95 ? 20.196 11.622 -32.761 1.00 83.81 95 GLN A C 1
ATOM 791 O O . GLN A 1 95 ? 19.771 12.049 -31.688 1.00 83.81 95 GLN A O 1
ATOM 796 N N . ALA A 1 96 ? 19.536 11.825 -33.908 1.00 85.44 96 ALA A N 1
ATOM 797 C CA . ALA A 1 96 ? 18.210 12.443 -33.970 1.00 85.44 96 ALA A CA 1
ATOM 798 C C . ALA A 1 96 ? 17.148 11.572 -33.284 1.00 85.44 96 ALA A C 1
ATOM 800 O O . ALA A 1 96 ? 16.340 12.095 -32.516 1.00 85.44 96 ALA A O 1
ATOM 801 N N . CYS A 1 97 ? 17.194 10.253 -33.493 1.00 90.50 97 CYS A N 1
ATOM 802 C CA . CYS A 1 97 ? 16.330 9.298 -32.807 1.00 90.50 97 CYS A CA 1
ATOM 803 C C . CYS A 1 97 ? 16.545 9.355 -31.289 1.00 90.50 97 CYS A C 1
ATOM 805 O O . CYS A 1 97 ? 15.577 9.483 -30.543 1.00 90.50 97 CYS A O 1
ATOM 807 N N . TRP A 1 98 ? 17.798 9.365 -30.817 1.00 92.44 98 TRP A N 1
ATOM 808 C CA . TRP A 1 98 ? 18.076 9.519 -29.386 1.00 92.44 98 TRP A CA 1
ATOM 809 C C . TRP A 1 98 ? 17.552 10.843 -28.825 1.00 92.44 98 TRP A C 1
ATOM 811 O O . TRP A 1 98 ? 16.892 10.847 -27.793 1.00 92.44 98 TRP A O 1
ATOM 821 N N . LYS A 1 99 ? 17.786 11.971 -29.508 1.00 89.62 99 LYS A N 1
ATOM 822 C CA . LYS A 1 99 ? 17.257 13.279 -29.079 1.00 89.62 99 LYS A CA 1
ATOM 823 C C . LYS A 1 99 ? 15.732 13.268 -28.969 1.00 89.62 99 LYS A C 1
ATOM 825 O O . LYS A 1 99 ? 15.192 13.845 -28.028 1.00 89.62 99 LYS A O 1
ATOM 830 N N . TYR A 1 100 ? 15.054 12.598 -29.901 1.00 90.44 100 TYR A N 1
ATOM 831 C CA . TYR A 1 100 ? 13.607 12.414 -29.861 1.00 90.44 100 TYR A CA 1
ATOM 832 C C . TYR A 1 100 ? 13.173 11.595 -28.638 1.00 90.44 100 TYR A C 1
ATOM 834 O O . TYR A 1 100 ? 12.348 12.076 -27.866 1.00 90.44 100 TYR A O 1
ATOM 842 N N . ILE A 1 101 ? 13.775 10.420 -28.412 1.00 92.31 101 ILE A N 1
ATOM 843 C CA . ILE A 1 101 ? 13.479 9.567 -27.247 1.00 92.31 101 ILE A CA 1
ATOM 844 C C . ILE A 1 101 ? 13.754 10.323 -25.942 1.00 92.31 101 ILE A C 1
ATOM 846 O O . ILE A 1 101 ? 12.898 10.369 -25.068 1.00 92.31 101 ILE A O 1
ATOM 850 N N . ALA A 1 102 ? 14.918 10.960 -25.811 1.00 90.50 102 ALA A N 1
ATOM 851 C CA . ALA A 1 102 ? 15.318 11.671 -24.601 1.00 90.50 102 ALA A CA 1
ATOM 852 C C . ALA A 1 102 ? 14.386 12.851 -24.278 1.00 90.50 102 ALA A C 1
ATOM 854 O O . ALA A 1 102 ? 14.000 13.038 -23.122 1.00 90.50 102 ALA A O 1
ATOM 855 N N . SER A 1 103 ? 13.997 13.629 -25.293 1.00 89.75 103 SER A N 1
ATOM 856 C CA . SER A 1 103 ? 13.047 14.732 -25.128 1.00 89.75 103 SER A CA 1
ATOM 857 C C . SER A 1 103 ? 11.664 14.228 -24.715 1.00 89.75 103 SER A C 1
ATOM 859 O O . SER A 1 103 ? 11.055 14.791 -23.804 1.00 89.75 103 SER A O 1
ATOM 861 N N . ASP A 1 104 ? 11.191 13.147 -25.338 1.00 89.38 104 ASP A N 1
ATOM 862 C CA . ASP A 1 104 ? 9.887 12.566 -25.031 1.00 89.38 104 ASP A CA 1
ATOM 863 C C . ASP A 1 104 ? 9.868 11.919 -23.639 1.00 89.38 104 ASP A C 1
ATOM 865 O O . ASP A 1 104 ? 8.941 12.152 -22.865 1.00 89.38 104 ASP A O 1
ATOM 869 N N . ASN A 1 105 ? 10.940 11.210 -23.267 1.00 89.44 105 ASN A N 1
ATOM 870 C CA . ASN A 1 105 ? 11.154 10.685 -21.919 1.00 89.44 105 ASN A CA 1
ATOM 871 C C . ASN A 1 105 ? 11.054 11.800 -20.880 1.00 89.44 105 ASN A C 1
ATOM 873 O O . ASN A 1 105 ? 10.290 11.665 -19.927 1.00 89.44 105 ASN A O 1
ATOM 877 N N . PHE A 1 106 ? 11.796 12.900 -21.057 1.00 86.81 106 PHE A N 1
ATOM 878 C CA . PHE A 1 106 ? 11.759 14.027 -20.126 1.00 86.81 106 PHE A CA 1
ATOM 879 C C . PHE A 1 106 ? 10.349 14.605 -20.015 1.00 86.81 106 PHE A C 1
ATOM 881 O O . PHE A 1 106 ? 9.810 14.691 -18.915 1.00 86.81 106 PHE A O 1
ATOM 888 N N . ARG A 1 107 ? 9.722 14.936 -21.149 1.00 88.88 107 ARG A N 1
ATOM 889 C CA . ARG A 1 107 ? 8.380 15.526 -21.180 1.00 88.88 107 ARG A CA 1
ATOM 890 C C . ARG A 1 107 ? 7.355 14.642 -20.472 1.00 88.88 107 ARG A C 1
ATOM 892 O O . ARG A 1 107 ? 6.633 15.124 -19.605 1.00 88.88 107 ARG A O 1
ATOM 899 N N . ILE A 1 108 ? 7.299 13.361 -20.823 1.00 87.19 108 ILE A N 1
ATOM 900 C CA . ILE A 1 108 ? 6.256 12.452 -20.346 1.00 87.19 108 ILE A CA 1
ATOM 901 C C . ILE A 1 108 ? 6.479 12.102 -18.874 1.00 87.19 108 ILE A C 1
ATOM 903 O O . ILE A 1 108 ? 5.560 12.260 -18.070 1.00 87.19 108 ILE A O 1
ATOM 907 N N . THR A 1 109 ? 7.701 11.728 -18.486 1.00 86.75 109 THR A N 1
ATOM 908 C CA . THR A 1 109 ? 7.996 11.397 -17.081 1.00 86.75 109 THR A CA 1
ATOM 909 C C . THR A 1 109 ? 7.810 12.604 -16.164 1.00 86.75 109 THR A C 1
ATOM 911 O O . THR A 1 109 ? 7.184 12.476 -15.115 1.00 86.75 109 THR A O 1
ATOM 914 N N . PHE A 1 110 ? 8.242 13.798 -16.575 1.00 86.12 110 PHE A N 1
ATOM 915 C CA . PHE A 1 110 ? 8.058 15.016 -15.787 1.00 86.12 110 PHE A CA 1
ATOM 916 C C . PHE A 1 110 ? 6.583 15.426 -15.684 1.00 86.12 110 PHE A C 1
ATOM 918 O O . PHE A 1 110 ? 6.101 15.721 -14.592 1.00 86.12 110 PHE A O 1
ATOM 925 N N . SER A 1 111 ? 5.839 15.378 -16.796 1.00 83.31 111 SER A N 1
ATOM 926 C CA . SER A 1 111 ? 4.405 15.704 -16.798 1.00 83.31 111 SER A CA 1
ATOM 927 C C . SER A 1 111 ? 3.594 14.786 -15.879 1.00 83.31 111 SER A C 1
ATOM 929 O O . SER A 1 111 ? 2.716 15.265 -15.164 1.00 83.31 111 SER A O 1
ATOM 931 N N . SER A 1 112 ? 3.945 13.495 -15.821 1.00 83.00 112 SER A N 1
ATOM 932 C CA . SER A 1 112 ? 3.278 12.523 -14.947 1.00 83.00 112 SER A CA 1
ATOM 933 C C . SER A 1 112 ? 3.448 12.841 -13.457 1.00 83.00 112 SER A C 1
ATOM 935 O O . SER A 1 112 ? 2.547 12.573 -12.668 1.00 83.00 112 SER A O 1
ATOM 937 N N . LEU A 1 113 ? 4.568 13.468 -13.076 1.00 81.62 113 LEU A N 1
ATOM 938 C CA . LEU A 1 113 ? 4.847 13.852 -11.691 1.00 81.62 113 LEU A CA 1
ATOM 939 C C . LEU A 1 113 ? 4.091 15.120 -11.275 1.00 81.62 113 LEU A C 1
ATOM 941 O O . LEU A 1 113 ? 3.616 15.204 -10.147 1.00 81.62 113 LEU A O 1
ATOM 945 N N . ILE A 1 114 ? 3.970 16.103 -12.171 1.00 81.56 114 ILE A N 1
ATOM 946 C CA . ILE A 1 114 ? 3.306 17.383 -11.866 1.00 81.56 114 ILE A CA 1
ATOM 947 C C . ILE A 1 114 ? 1.782 17.261 -11.934 1.00 81.56 114 ILE A C 1
ATOM 949 O O . ILE A 1 114 ? 1.076 17.928 -11.183 1.00 81.56 114 ILE A O 1
ATOM 953 N N . GLY A 1 115 ? 1.265 16.396 -12.806 1.00 74.56 115 GLY A N 1
ATOM 954 C CA . GLY A 1 115 ? -0.172 16.245 -13.033 1.00 74.56 115 GLY A CA 1
ATOM 955 C C . GLY A 1 115 ? -0.948 15.534 -11.920 1.00 74.56 115 GLY A C 1
ATOM 956 O O . GLY A 1 115 ? -2.134 15.285 -12.103 1.00 74.56 115 GLY A O 1
ATOM 957 N N . GLY A 1 116 ? -0.310 15.162 -10.802 1.00 81.31 116 GLY A N 1
ATOM 958 C CA . GLY A 1 116 ? -0.965 14.420 -9.719 1.00 81.31 116 GLY A CA 1
ATOM 959 C C . GLY A 1 116 ? -1.440 13.024 -10.135 1.00 81.31 116 GLY A C 1
ATOM 960 O O . GLY A 1 116 ? -2.423 12.524 -9.590 1.00 81.31 116 GLY A O 1
ATOM 961 N N . ALA A 1 117 ? -0.780 12.410 -11.123 1.00 87.56 117 ALA A N 1
ATOM 962 C CA . ALA A 1 117 ? -1.157 11.091 -11.612 1.00 87.56 117 ALA A CA 1
ATOM 963 C C . ALA A 1 117 ? -1.042 10.030 -10.496 1.00 87.56 117 ALA A C 1
ATOM 965 O O . ALA A 1 117 ? -0.184 10.154 -9.614 1.00 87.56 117 ALA A O 1
ATOM 966 N N . PRO A 1 118 ? -1.864 8.964 -10.532 1.00 90.94 118 PRO A N 1
ATOM 967 C CA . PRO A 1 118 ? -1.715 7.843 -9.613 1.00 90.94 118 PRO A CA 1
ATOM 968 C C . PRO A 1 118 ? -0.294 7.270 -9.655 1.00 90.94 118 PRO A C 1
ATOM 970 O O . PRO A 1 118 ? 0.328 7.205 -10.718 1.00 90.94 118 PRO A O 1
ATOM 973 N N . ILE A 1 119 ? 0.207 6.808 -8.505 1.00 91.88 119 ILE A N 1
ATOM 974 C CA . ILE A 1 119 ? 1.562 6.246 -8.379 1.00 91.88 119 ILE A CA 1
ATOM 975 C C . ILE A 1 119 ? 1.810 5.095 -9.363 1.00 91.88 119 ILE A C 1
ATOM 977 O O . ILE A 1 119 ? 2.897 4.992 -9.923 1.00 91.88 119 ILE A O 1
ATOM 981 N N . GLU A 1 120 ? 0.783 4.291 -9.634 1.00 93.62 120 GLU A N 1
ATOM 982 C CA . GLU A 1 120 ? 0.813 3.228 -10.634 1.00 93.62 120 GLU A CA 1
ATOM 983 C C . GLU A 1 120 ? 1.052 3.767 -12.049 1.00 93.62 120 GLU A C 1
ATOM 985 O O . GLU A 1 120 ? 1.895 3.254 -12.777 1.00 93.62 120 GLU A O 1
ATOM 990 N N . SER A 1 121 ? 0.358 4.836 -12.441 1.00 93.06 121 SER A N 1
ATOM 991 C CA . SER A 1 121 ? 0.536 5.446 -13.760 1.00 93.06 121 SER A CA 1
ATOM 992 C C . SER A 1 121 ? 1.931 6.052 -13.905 1.00 93.06 121 SER A C 1
ATOM 994 O O . SER A 1 121 ? 2.562 5.918 -14.952 1.00 93.06 121 SER A O 1
ATOM 996 N N . ILE A 1 122 ? 2.442 6.680 -12.839 1.00 93.56 122 ILE A N 1
ATOM 997 C CA . ILE A 1 122 ? 3.819 7.184 -12.790 1.00 93.56 122 ILE A CA 1
ATOM 998 C C . ILE A 1 122 ? 4.798 6.016 -12.950 1.00 93.56 122 ILE A C 1
ATOM 1000 O O . ILE A 1 122 ? 5.715 6.105 -13.768 1.00 93.56 122 ILE A O 1
ATOM 1004 N N . PHE A 1 123 ? 4.592 4.921 -12.215 1.00 95.69 123 PHE A N 1
ATOM 1005 C CA . PHE A 1 123 ? 5.405 3.711 -12.305 1.00 95.69 123 PHE A CA 1
ATOM 1006 C C . PHE A 1 123 ? 5.428 3.144 -13.729 1.00 95.69 123 PHE A C 1
ATOM 1008 O O . PHE A 1 123 ? 6.505 3.008 -14.309 1.00 95.69 123 PHE A O 1
ATOM 1015 N N . PHE A 1 124 ? 4.253 2.897 -14.312 1.00 95.38 124 PHE A N 1
ATOM 1016 C CA . PHE A 1 124 ? 4.091 2.382 -15.671 1.00 95.38 124 PHE A CA 1
ATOM 1017 C C . PHE A 1 124 ? 4.834 3.245 -16.696 1.00 95.38 124 PHE A C 1
ATOM 1019 O O . PHE A 1 124 ? 5.648 2.738 -17.467 1.00 95.38 124 PHE A O 1
ATOM 1026 N N . ILE A 1 125 ? 4.622 4.565 -16.664 1.00 94.25 125 ILE A N 1
ATOM 1027 C CA . ILE A 1 125 ? 5.273 5.503 -17.584 1.00 94.25 125 ILE A CA 1
ATOM 1028 C C . ILE A 1 125 ? 6.797 5.404 -17.477 1.00 94.25 125 ILE A C 1
ATOM 1030 O O . ILE A 1 125 ? 7.488 5.352 -18.493 1.00 94.25 125 ILE A O 1
ATOM 1034 N N . HIS A 1 126 ? 7.337 5.384 -16.258 1.00 95.62 126 HIS A N 1
ATOM 1035 C CA . HIS A 1 126 ? 8.782 5.308 -16.060 1.00 95.62 126 HIS A CA 1
ATOM 1036 C C . HIS A 1 126 ? 9.343 3.963 -16.527 1.00 95.62 126 HIS A C 1
ATOM 1038 O O . HIS A 1 126 ? 10.376 3.949 -17.197 1.00 95.62 126 HIS A O 1
ATOM 1044 N N . LEU A 1 127 ? 8.651 2.859 -16.236 1.00 97.19 127 LEU A N 1
ATOM 1045 C CA . LEU A 1 127 ? 9.063 1.512 -16.617 1.00 97.19 127 LEU A CA 1
ATOM 1046 C C . LEU A 1 127 ? 9.067 1.335 -18.135 1.00 97.19 127 LEU A C 1
ATOM 1048 O O . LEU A 1 127 ? 10.051 0.855 -18.700 1.00 97.19 127 LEU A O 1
ATOM 1052 N N . TYR A 1 128 ? 8.002 1.775 -18.801 1.00 95.75 128 TYR A N 1
ATOM 1053 C CA . TYR A 1 128 ? 7.880 1.706 -20.252 1.00 95.75 128 TYR A CA 1
ATOM 1054 C C . TYR A 1 128 ? 9.004 2.494 -20.934 1.00 95.75 128 TYR A C 1
ATOM 1056 O O . TYR A 1 128 ? 9.705 1.990 -21.810 1.00 95.75 128 TYR A O 1
ATOM 1064 N N . ARG A 1 129 ? 9.253 3.727 -20.472 1.00 95.31 129 ARG A N 1
ATOM 1065 C CA . ARG A 1 129 ? 10.296 4.607 -21.025 1.00 95.31 129 ARG A CA 1
ATOM 1066 C C . ARG A 1 129 ? 11.705 4.088 -20.754 1.00 95.31 129 ARG A C 1
ATOM 1068 O O . ARG A 1 129 ? 12.578 4.219 -21.618 1.00 95.31 129 ARG A O 1
ATOM 1075 N N . ALA A 1 130 ? 11.927 3.478 -19.589 1.00 96.50 130 ALA A N 1
ATOM 1076 C CA . ALA A 1 130 ? 13.178 2.802 -19.272 1.00 96.50 130 ALA A CA 1
ATOM 1077 C C . ALA A 1 130 ? 13.429 1.642 -20.239 1.00 96.50 130 ALA A C 1
ATOM 1079 O O . ALA A 1 130 ? 14.501 1.560 -20.834 1.00 96.50 130 ALA A O 1
ATOM 1080 N N . SER A 1 131 ? 12.411 0.808 -20.447 1.00 97.00 131 SER A N 1
ATOM 1081 C CA . SER A 1 131 ? 12.469 -0.376 -21.304 1.00 97.00 131 SER A CA 1
ATOM 1082 C C . SER A 1 131 ? 12.717 -0.002 -22.763 1.00 97.00 131 SER A C 1
ATOM 1084 O O . SER A 1 131 ? 13.664 -0.499 -23.367 1.00 97.00 131 SER A O 1
ATOM 1086 N N . LEU A 1 132 ? 11.966 0.962 -23.306 1.00 95.44 132 LEU A N 1
ATOM 1087 C CA . LEU A 1 132 ? 12.175 1.460 -24.667 1.00 95.44 132 LEU A CA 1
ATOM 1088 C C . LEU A 1 132 ? 13.604 1.986 -24.867 1.00 95.44 132 LEU A C 1
ATOM 1090 O O . LEU A 1 132 ? 14.265 1.642 -25.845 1.00 95.44 132 LEU A O 1
ATOM 1094 N N . SER A 1 133 ? 14.105 2.785 -23.919 1.00 96.06 133 SER A N 1
ATOM 1095 C CA . SER A 1 133 ? 15.468 3.333 -23.977 1.00 96.06 133 SER A CA 1
ATOM 1096 C C . SER A 1 133 ? 16.529 2.234 -23.877 1.00 96.06 133 SER A C 1
ATOM 1098 O O . SER A 1 133 ? 17.543 2.298 -24.572 1.00 96.06 133 SER A O 1
ATOM 1100 N N . TYR A 1 134 ? 16.282 1.220 -23.043 1.00 96.75 134 TYR A N 1
ATOM 1101 C CA . TYR A 1 134 ? 17.156 0.067 -22.874 1.00 96.75 134 TYR A CA 1
ATOM 1102 C C . TYR A 1 134 ? 17.256 -0.740 -24.169 1.00 96.75 134 TYR A C 1
ATOM 1104 O O . TYR A 1 134 ? 18.346 -0.866 -24.721 1.00 96.75 134 TYR A O 1
ATOM 1112 N N . TYR A 1 135 ? 16.133 -1.231 -24.698 1.00 95.38 135 TYR A N 1
ATOM 111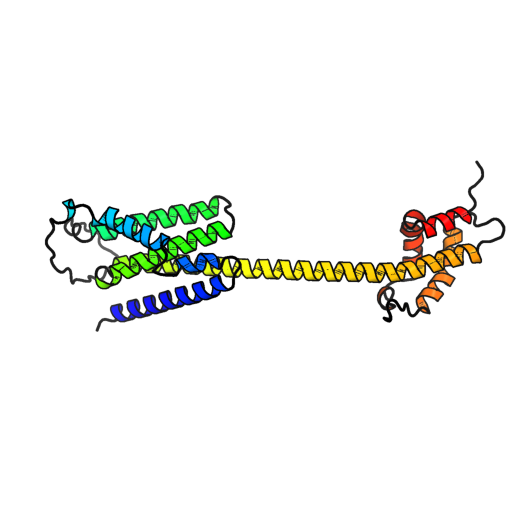3 C CA . TYR A 1 135 ? 16.137 -2.081 -25.891 1.00 95.38 135 TYR A CA 1
ATOM 1114 C C . TYR A 1 135 ? 16.601 -1.333 -27.134 1.00 95.38 135 TYR A C 1
ATOM 1116 O O . TYR A 1 135 ? 17.346 -1.883 -27.948 1.00 95.38 135 TYR A O 1
ATOM 1124 N N . TRP A 1 136 ? 16.245 -0.052 -27.257 1.00 94.50 136 TRP A N 1
ATOM 1125 C CA . TRP A 1 136 ? 16.772 0.777 -28.332 1.00 94.50 136 TRP A CA 1
ATOM 1126 C C . TRP A 1 136 ? 18.294 0.911 -28.234 1.00 94.50 136 TRP A C 1
ATOM 1128 O O . TRP A 1 136 ? 18.983 0.660 -29.221 1.00 94.50 136 TRP A O 1
ATOM 1138 N N . GLY A 1 137 ? 18.824 1.231 -27.047 1.00 92.31 137 GLY A N 1
ATOM 1139 C CA . GLY A 1 137 ? 20.262 1.337 -26.800 1.00 92.31 137 GLY A CA 1
ATOM 1140 C C . GLY A 1 137 ? 21.013 0.033 -27.078 1.00 92.31 137 GLY A C 1
ATOM 1141 O O . GLY A 1 137 ? 22.026 0.054 -27.775 1.00 92.31 137 GLY A O 1
ATOM 1142 N N . MET A 1 138 ? 20.480 -1.103 -26.617 1.00 91.94 138 MET A N 1
ATOM 1143 C CA . MET A 1 138 ? 21.043 -2.430 -26.896 1.00 91.94 138 MET A CA 1
ATOM 1144 C C . MET A 1 138 ? 21.091 -2.726 -28.399 1.00 91.94 138 MET A C 1
ATOM 1146 O O . MET A 1 138 ? 22.097 -3.228 -28.888 1.00 91.94 138 MET A O 1
ATOM 1150 N N . SER A 1 139 ? 20.061 -2.344 -29.162 1.00 90.50 139 SER A N 1
ATOM 1151 C CA . SER A 1 139 ? 19.994 -2.620 -30.606 1.00 90.50 139 SER A CA 1
ATOM 1152 C C . SER A 1 139 ? 21.045 -1.891 -31.458 1.00 90.50 139 SER A C 1
ATOM 1154 O O . SER A 1 139 ? 21.256 -2.251 -32.616 1.00 90.50 139 SER A O 1
ATOM 1156 N N . ILE A 1 140 ? 21.692 -0.855 -30.911 1.00 86.81 140 ILE A N 1
ATOM 1157 C CA . ILE A 1 140 ? 22.663 -0.017 -31.631 1.00 86.81 140 ILE A CA 1
ATOM 1158 C C . ILE A 1 140 ? 24.078 -0.072 -31.041 1.00 86.81 140 ILE A C 1
ATOM 1160 O O . ILE A 1 140 ? 24.973 0.593 -31.568 1.00 86.81 140 ILE A O 1
ATOM 1164 N N . ILE A 1 141 ? 24.287 -0.836 -29.964 1.00 84.50 141 ILE A N 1
ATOM 1165 C CA . ILE A 1 141 ? 25.499 -0.785 -29.136 1.00 84.50 141 ILE A CA 1
ATOM 1166 C C . ILE A 1 141 ? 26.777 -1.106 -29.916 1.00 84.50 141 ILE A C 1
ATOM 1168 O O . ILE A 1 141 ? 27.754 -0.370 -29.797 1.00 84.50 141 ILE A O 1
ATOM 1172 N N . ASP A 1 142 ? 26.728 -2.104 -30.801 1.00 79.94 142 ASP A N 1
ATOM 1173 C CA . ASP A 1 142 ? 27.888 -2.570 -31.573 1.00 79.94 142 ASP A CA 1
ATOM 1174 C C . ASP A 1 142 ? 28.401 -1.534 -32.582 1.00 79.94 142 ASP A C 1
ATOM 1176 O O . ASP A 1 142 ? 29.569 -1.546 -32.963 1.00 79.94 142 ASP A O 1
ATOM 1180 N N . LYS A 1 143 ? 27.518 -0.646 -33.057 1.00 80.19 143 LYS A N 1
ATOM 1181 C CA . LYS A 1 143 ? 27.821 0.323 -34.126 1.00 80.19 143 LYS A CA 1
ATOM 1182 C C . LYS A 1 143 ? 27.908 1.761 -33.626 1.00 80.19 143 LYS A C 1
ATOM 1184 O O . LYS A 1 143 ? 28.559 2.589 -34.257 1.00 80.19 143 LYS A O 1
ATOM 1189 N N . TYR A 1 144 ? 27.230 2.075 -32.525 1.00 81.62 144 TYR A N 1
ATOM 1190 C CA . TYR A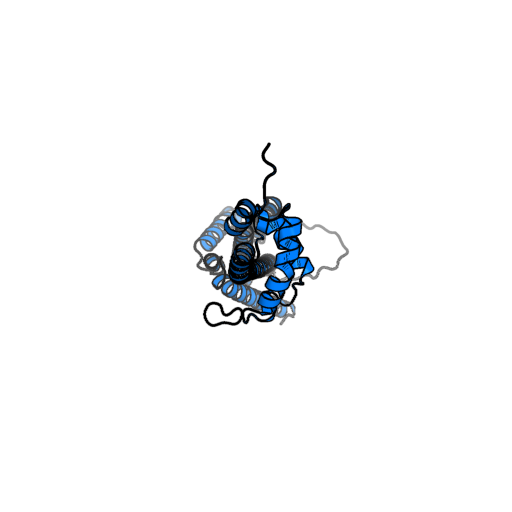 1 144 ? 27.024 3.440 -32.047 1.00 81.62 144 TYR A CA 1
ATOM 1191 C C . TYR A 1 144 ? 27.170 3.532 -30.522 1.00 81.62 144 TYR A C 1
ATOM 1193 O O . TYR A 1 144 ? 26.323 4.126 -29.850 1.00 81.62 144 TYR A O 1
ATOM 1201 N N . GLU A 1 145 ? 28.260 2.977 -29.984 1.00 81.31 145 GLU A N 1
ATOM 1202 C CA . GLU A 1 145 ? 28.511 2.821 -28.543 1.00 81.31 145 GLU A CA 1
ATOM 1203 C C . GLU A 1 145 ? 28.236 4.096 -27.726 1.00 81.31 145 GLU A C 1
ATOM 1205 O O . GLU A 1 145 ? 27.537 4.040 -26.722 1.00 81.31 145 GLU A O 1
ATOM 1210 N N . CYS A 1 146 ? 28.701 5.273 -28.163 1.00 81.81 146 CYS A N 1
ATOM 1211 C CA . CYS A 1 146 ? 28.482 6.522 -27.419 1.00 81.81 146 CYS A CA 1
ATOM 1212 C C . CYS A 1 146 ? 26.991 6.903 -27.305 1.00 81.81 146 CYS A C 1
ATOM 1214 O O . CYS A 1 146 ? 26.530 7.349 -26.252 1.00 81.81 146 CYS A O 1
ATOM 1216 N N . VAL A 1 147 ? 26.208 6.722 -28.375 1.00 84.12 147 VAL A N 1
ATOM 1217 C CA . VAL A 1 147 ? 24.766 7.019 -28.341 1.00 84.12 147 VAL A CA 1
ATOM 1218 C C . VAL A 1 147 ? 24.018 5.943 -27.554 1.00 84.12 147 VAL A C 1
ATOM 1220 O O . VAL A 1 147 ? 23.136 6.277 -26.763 1.00 84.12 147 VAL A O 1
ATOM 1223 N N . ALA A 1 148 ? 24.422 4.679 -27.705 1.00 86.94 148 ALA A N 1
ATOM 1224 C CA . ALA A 1 148 ? 23.914 3.563 -26.916 1.00 86.94 148 ALA A CA 1
ATOM 1225 C C . ALA A 1 148 ? 24.136 3.791 -25.415 1.00 86.94 148 ALA A C 1
ATOM 1227 O O . ALA A 1 148 ? 23.206 3.657 -24.626 1.00 86.94 148 ALA A O 1
ATOM 1228 N N . PHE A 1 149 ? 25.334 4.231 -25.024 1.00 86.44 149 PHE A N 1
ATOM 1229 C CA . PHE A 1 149 ? 25.682 4.537 -23.641 1.00 86.44 149 PHE A CA 1
ATOM 1230 C C . PHE A 1 149 ? 24.763 5.604 -23.038 1.00 86.44 149 PHE A C 1
ATOM 1232 O O . PHE A 1 149 ? 24.297 5.446 -21.909 1.00 86.44 149 PHE A O 1
ATOM 1239 N N . ASN A 1 150 ? 24.438 6.663 -23.787 1.00 88.44 150 ASN A N 1
ATOM 1240 C CA . ASN A 1 150 ? 23.507 7.696 -23.322 1.00 88.44 150 ASN A CA 1
ATOM 1241 C C . ASN A 1 150 ? 22.089 7.144 -23.117 1.00 88.44 150 ASN A C 1
ATOM 1243 O O . ASN A 1 150 ? 21.454 7.436 -22.101 1.00 88.44 150 ASN A O 1
ATOM 1247 N N . ALA A 1 151 ? 21.609 6.316 -24.049 1.00 92.50 151 ALA A N 1
ATOM 1248 C CA . ALA A 1 151 ? 20.303 5.675 -23.939 1.00 92.50 151 ALA A CA 1
ATOM 1249 C C . ALA A 1 151 ? 20.225 4.713 -22.750 1.00 92.50 151 ALA A C 1
ATOM 1251 O O . ALA A 1 151 ? 19.290 4.780 -21.953 1.00 92.50 151 ALA A O 1
ATOM 1252 N N . LEU A 1 152 ? 21.251 3.881 -22.575 1.00 94.69 152 LEU A N 1
ATOM 1253 C CA . LEU A 1 152 ? 21.351 2.910 -21.488 1.00 94.69 152 LEU A CA 1
ATOM 1254 C C . LEU A 1 152 ? 21.545 3.591 -20.126 1.00 94.69 152 LEU A C 1
ATOM 1256 O O . LEU A 1 152 ? 20.975 3.154 -19.128 1.00 94.69 152 LEU A O 1
ATOM 1260 N N . SER A 1 153 ? 22.262 4.714 -20.074 1.00 92.44 153 SER A N 1
ATOM 1261 C CA . SER A 1 153 ? 22.362 5.552 -18.870 1.00 92.44 153 SER A CA 1
ATOM 1262 C C . SER A 1 153 ? 21.013 6.158 -18.487 1.00 92.44 153 SER A C 1
ATOM 1264 O O . SER A 1 153 ? 20.631 6.142 -17.314 1.00 92.44 153 SER A O 1
ATOM 1266 N N . SER A 1 154 ? 20.248 6.639 -19.470 1.00 94.50 154 SER A N 1
ATOM 1267 C CA . SER A 1 154 ? 18.887 7.125 -19.237 1.00 94.50 154 SER A CA 1
ATOM 1268 C C . SER A 1 154 ? 17.954 6.004 -18.770 1.00 94.50 154 SER A C 1
ATOM 1270 O O . SER A 1 154 ? 17.227 6.197 -17.795 1.00 94.50 154 SER A O 1
ATOM 1272 N N . ALA A 1 155 ? 18.029 4.823 -19.392 1.00 96.75 155 ALA A N 1
ATOM 1273 C CA . ALA A 1 155 ? 17.286 3.641 -18.968 1.00 96.75 155 ALA A CA 1
ATOM 1274 C C . ALA A 1 155 ? 17.617 3.254 -17.521 1.00 96.75 155 ALA A C 1
ATOM 1276 O O . ALA A 1 155 ? 16.709 3.079 -16.714 1.00 96.75 155 ALA A O 1
ATOM 1277 N N . SER A 1 156 ? 18.906 3.212 -17.164 1.00 96.31 156 SER A N 1
ATOM 1278 C CA . SER A 1 156 ? 19.359 2.941 -15.796 1.00 96.31 156 SER A CA 1
ATOM 1279 C C . SER A 1 156 ? 18.731 3.900 -14.788 1.00 96.31 156 SER A C 1
ATOM 1281 O O . SER A 1 156 ? 18.204 3.455 -13.773 1.00 96.31 156 SER A O 1
ATOM 1283 N N . SER A 1 157 ? 18.754 5.207 -15.074 1.00 94.88 157 SER A N 1
ATOM 1284 C CA . SER A 1 157 ? 18.166 6.218 -14.188 1.00 94.88 157 SER A CA 1
ATOM 1285 C C . SER A 1 157 ? 16.654 6.038 -14.019 1.00 94.88 157 SER A C 1
ATOM 1287 O O . SER A 1 157 ? 16.124 6.222 -12.924 1.00 94.88 157 SER A O 1
ATOM 1289 N N . LEU A 1 158 ? 15.944 5.663 -15.085 1.00 95.88 158 LEU A N 1
ATOM 1290 C CA . LEU A 1 158 ? 14.508 5.397 -15.019 1.00 95.88 158 LEU A CA 1
ATOM 1291 C C . LEU A 1 158 ? 14.198 4.089 -14.273 1.00 95.88 158 LEU A C 1
ATOM 1293 O O . LEU A 1 158 ? 13.251 4.069 -13.488 1.00 95.88 158 LEU A O 1
ATOM 1297 N N . PHE A 1 159 ? 15.010 3.038 -14.426 1.00 97.12 159 PHE A N 1
ATOM 1298 C CA . PHE A 1 159 ? 14.891 1.821 -13.615 1.00 97.12 159 PHE A CA 1
ATOM 1299 C C . PHE A 1 159 ? 15.107 2.099 -12.125 1.00 97.12 159 PHE A C 1
ATOM 1301 O O . PHE A 1 159 ? 14.339 1.598 -11.308 1.00 97.12 159 PHE A O 1
ATOM 1308 N N . ASP A 1 160 ? 16.073 2.947 -11.760 1.00 95.69 160 ASP A N 1
ATOM 1309 C CA . ASP A 1 160 ? 16.286 3.341 -10.358 1.00 95.69 160 ASP A CA 1
ATOM 1310 C C . ASP A 1 160 ? 15.051 4.038 -9.768 1.00 95.69 160 ASP A C 1
ATOM 1312 O O . ASP A 1 160 ? 14.659 3.771 -8.630 1.00 95.69 160 ASP A O 1
ATOM 1316 N N . LYS A 1 161 ? 14.373 4.879 -10.559 1.00 94.94 161 LYS A N 1
ATOM 1317 C CA . LYS A 1 161 ? 13.094 5.484 -10.153 1.00 94.94 161 LYS A CA 1
ATOM 1318 C C . LYS A 1 161 ? 11.997 4.433 -9.984 1.00 94.94 161 LYS A C 1
ATOM 1320 O O . LYS A 1 161 ? 11.263 4.494 -9.002 1.00 94.94 161 LYS A O 1
ATOM 1325 N N . CYS A 1 162 ? 11.900 3.464 -10.895 1.00 96.56 162 CYS A N 1
ATOM 1326 C CA . CYS A 1 162 ? 10.931 2.368 -10.796 1.00 96.56 162 CYS A CA 1
ATOM 1327 C C . CYS A 1 162 ? 11.141 1.541 -9.520 1.00 96.56 162 CYS A C 1
ATOM 1329 O O . CYS A 1 162 ? 10.177 1.275 -8.803 1.00 96.56 162 CYS A O 1
ATOM 1331 N N . LEU A 1 163 ? 12.394 1.204 -9.192 1.00 95.31 163 LEU A N 1
ATOM 1332 C CA . LEU A 1 163 ? 12.751 0.537 -7.936 1.00 95.31 163 LEU A CA 1
ATOM 1333 C C . LEU A 1 163 ? 12.332 1.371 -6.720 1.00 95.31 163 LEU A C 1
ATOM 1335 O O . LEU A 1 163 ? 11.703 0.852 -5.800 1.00 95.31 163 LEU A O 1
ATOM 1339 N N . GLY A 1 164 ? 12.619 2.675 -6.731 1.00 94.69 164 GLY A N 1
ATOM 1340 C CA . GLY A 1 164 ? 12.197 3.587 -5.665 1.00 94.69 164 GLY A CA 1
ATOM 1341 C C . GLY A 1 164 ? 10.679 3.606 -5.462 1.00 94.69 164 GLY A C 1
ATOM 1342 O O . GLY A 1 164 ? 10.206 3.526 -4.327 1.00 94.69 164 GLY A O 1
ATOM 1343 N N . ILE A 1 165 ? 9.911 3.653 -6.553 1.00 94.88 165 ILE A N 1
ATOM 1344 C CA . ILE A 1 165 ? 8.444 3.637 -6.513 1.00 94.88 165 ILE A CA 1
ATOM 1345 C C . ILE A 1 165 ? 7.920 2.296 -5.967 1.00 94.88 165 ILE A C 1
ATOM 1347 O O . ILE A 1 165 ? 7.050 2.293 -5.097 1.00 94.88 165 ILE A O 1
ATOM 1351 N N . LEU A 1 166 ? 8.490 1.164 -6.391 1.00 95.06 166 LEU A N 1
ATOM 1352 C CA . LEU A 1 166 ? 8.151 -0.162 -5.855 1.00 95.06 166 LEU A CA 1
ATOM 1353 C C . LEU A 1 166 ? 8.425 -0.277 -4.353 1.00 95.06 166 LEU A C 1
ATOM 1355 O O . LEU A 1 166 ? 7.595 -0.802 -3.610 1.00 95.06 166 LEU A O 1
ATOM 1359 N N . TYR A 1 167 ? 9.569 0.222 -3.877 1.00 93.50 167 TYR A N 1
ATOM 1360 C CA . TYR A 1 167 ? 9.868 0.224 -2.444 1.00 93.50 167 TYR A CA 1
ATOM 1361 C C . TYR A 1 167 ? 8.904 1.110 -1.654 1.00 93.50 167 TYR A C 1
ATOM 1363 O O . TYR A 1 167 ? 8.477 0.723 -0.564 1.00 93.50 167 TYR A O 1
ATOM 1371 N N . ALA A 1 168 ? 8.521 2.268 -2.198 1.00 92.44 168 ALA A N 1
ATOM 1372 C CA . ALA A 1 168 ? 7.508 3.118 -1.584 1.00 92.44 168 ALA A CA 1
ATOM 1373 C C . ALA A 1 168 ? 6.157 2.392 -1.482 1.00 92.44 168 ALA A C 1
ATOM 1375 O O . ALA A 1 168 ? 5.550 2.394 -0.410 1.00 92.44 168 ALA A O 1
ATOM 1376 N N . GLN A 1 169 ? 5.735 1.698 -2.545 1.00 91.50 169 GLN A N 1
ATOM 1377 C CA . GLN A 1 169 ? 4.506 0.902 -2.548 1.00 91.50 169 GLN A CA 1
ATOM 1378 C C . GLN A 1 169 ? 4.533 -0.195 -1.475 1.00 91.50 169 GLN A C 1
ATOM 1380 O O . GLN A 1 169 ? 3.637 -0.247 -0.635 1.00 91.50 169 GLN A O 1
ATOM 1385 N N . LYS A 1 170 ? 5.614 -0.987 -1.406 1.00 90.69 170 LYS A N 1
ATOM 1386 C CA . LYS A 1 170 ? 5.800 -2.022 -0.369 1.00 90.69 170 LYS A CA 1
ATOM 1387 C C . LYS A 1 170 ? 5.679 -1.443 1.053 1.00 90.69 170 LYS A C 1
ATOM 1389 O O . LYS A 1 170 ? 5.114 -2.076 1.949 1.00 90.69 170 LYS A O 1
ATOM 1394 N N . CYS A 1 171 ? 6.190 -0.231 1.283 1.00 91.12 171 CYS A N 1
ATOM 1395 C CA . CYS A 1 171 ? 6.050 0.466 2.564 1.00 91.12 171 CYS A CA 1
ATOM 1396 C C . CYS A 1 171 ? 4.602 0.884 2.865 1.00 91.12 171 CYS A C 1
ATOM 1398 O O . CYS A 1 171 ? 4.165 0.760 4.015 1.00 91.12 171 CYS A O 1
ATOM 1400 N N . PHE A 1 172 ? 3.860 1.374 1.868 1.00 90.31 172 PHE A N 1
ATOM 1401 C CA . PHE A 1 172 ? 2.447 1.727 2.027 1.00 90.31 172 PHE A CA 1
ATOM 1402 C C . PHE A 1 172 ? 1.588 0.502 2.336 1.00 90.31 172 PHE A C 1
ATOM 1404 O O . PHE A 1 172 ? 0.845 0.533 3.319 1.00 90.31 172 PHE A O 1
ATOM 1411 N N . ASP A 1 173 ? 1.775 -0.590 1.596 1.00 89.31 173 ASP A N 1
ATOM 1412 C CA . ASP A 1 173 ? 1.040 -1.843 1.793 1.00 89.31 173 ASP A CA 1
ATOM 1413 C C . ASP A 1 173 ? 1.242 -2.375 3.221 1.00 89.31 173 ASP A C 1
ATOM 1415 O O . ASP A 1 173 ? 0.284 -2.654 3.948 1.00 89.31 173 ASP A O 1
ATOM 1419 N N . LYS A 1 174 ? 2.497 -2.405 3.689 1.00 91.81 174 LYS A N 1
ATOM 1420 C CA . LYS A 1 174 ? 2.832 -2.823 5.059 1.00 91.81 174 LYS A CA 1
ATOM 1421 C C . LYS A 1 174 ? 2.185 -1.929 6.118 1.00 91.81 174 LYS A C 1
ATOM 1423 O O . LYS A 1 174 ? 1.741 -2.408 7.165 1.00 91.81 174 LYS A O 1
ATOM 1428 N N . LYS A 1 175 ? 2.140 -0.614 5.888 1.00 93.56 175 LYS A N 1
ATOM 1429 C CA . LYS A 1 175 ? 1.494 0.332 6.810 1.00 93.56 175 LYS A CA 1
ATOM 1430 C C . LYS A 1 175 ? -0.015 0.098 6.870 1.00 93.56 175 LYS A C 1
ATOM 1432 O O . LYS A 1 175 ? -0.590 0.148 7.960 1.00 93.56 175 LYS A O 1
ATOM 1437 N N . GLU A 1 176 ? -0.646 -0.164 5.731 1.00 92.94 176 GLU A N 1
ATOM 1438 C CA . GLU A 1 176 ? -2.072 -0.465 5.653 1.00 92.94 176 GLU A CA 1
ATOM 1439 C C . GLU A 1 176 ? -2.406 -1.779 6.368 1.00 92.94 176 GLU A C 1
ATOM 1441 O O . GLU A 1 176 ? -3.332 -1.823 7.182 1.00 92.94 176 GLU A O 1
ATOM 1446 N N . GLU A 1 177 ? -1.614 -2.829 6.148 1.00 93.88 177 GLU A N 1
ATOM 1447 C CA . GLU A 1 177 ? -1.767 -4.114 6.829 1.00 93.88 177 GLU A CA 1
ATOM 1448 C C . GLU A 1 177 ? -1.672 -3.957 8.354 1.00 93.88 177 GLU A C 1
ATOM 1450 O O . GLU A 1 177 ? -2.566 -4.382 9.094 1.00 93.88 177 GLU A O 1
ATOM 1455 N N . LEU A 1 178 ? -0.642 -3.258 8.842 1.00 94.62 178 LEU A N 1
ATOM 1456 C CA . LEU A 1 178 ? -0.485 -2.973 10.270 1.00 94.62 178 LEU A CA 1
ATOM 1457 C C . LEU A 1 178 ? -1.658 -2.161 10.830 1.00 94.62 178 LEU A C 1
ATOM 1459 O O . LEU A 1 178 ? -2.085 -2.401 11.962 1.00 94.62 178 LEU A O 1
ATOM 1463 N N . SER A 1 179 ? -2.196 -1.216 10.057 1.00 94.94 179 SER A N 1
ATOM 1464 C CA . SER A 1 179 ? -3.390 -0.457 10.437 1.00 94.94 179 SER A CA 1
ATOM 1465 C C . SER A 1 179 ? -4.606 -1.375 10.596 1.00 94.94 179 SER A C 1
ATOM 1467 O O . SER A 1 179 ? -5.271 -1.343 11.635 1.00 94.94 179 SER A O 1
ATOM 1469 N N . LYS A 1 180 ? -4.845 -2.277 9.633 1.00 94.88 180 LYS A N 1
ATOM 1470 C CA . LYS A 1 180 ? -5.928 -3.275 9.686 1.00 94.88 180 LYS A CA 1
ATOM 1471 C C . LYS A 1 180 ? -5.785 -4.202 10.896 1.00 94.88 180 LYS A C 1
ATOM 1473 O O . LYS A 1 180 ? -6.762 -4.433 11.615 1.00 94.88 180 LYS A O 1
ATOM 1478 N N . ILE A 1 181 ? -4.573 -4.686 11.176 1.00 95.69 181 ILE A N 1
ATOM 1479 C CA . ILE A 1 181 ? -4.280 -5.532 12.345 1.00 95.69 181 ILE A CA 1
ATOM 1480 C C . ILE A 1 181 ? -4.585 -4.781 13.645 1.00 95.69 181 ILE A C 1
ATOM 1482 O O . ILE A 1 181 ? -5.284 -5.310 14.514 1.00 95.69 181 ILE A O 1
ATOM 1486 N N . ARG A 1 182 ? -4.114 -3.535 13.778 1.00 94.19 182 ARG A N 1
ATOM 1487 C CA . ARG A 1 182 ? -4.365 -2.695 14.960 1.00 94.19 182 ARG A CA 1
ATOM 1488 C C . ARG A 1 182 ? -5.849 -2.400 15.143 1.00 94.19 182 ARG A C 1
ATOM 1490 O O . ARG A 1 182 ? -6.343 -2.523 16.260 1.00 94.19 182 ARG A O 1
ATOM 1497 N N . ALA A 1 183 ? -6.572 -2.086 14.070 1.00 94.75 183 ALA A N 1
ATOM 1498 C CA . ALA A 1 183 ? -8.013 -1.857 14.118 1.00 94.75 183 ALA A CA 1
ATOM 1499 C C . ALA A 1 183 ? -8.769 -3.110 14.590 1.00 94.75 183 ALA A C 1
ATOM 1501 O O . ALA A 1 183 ? -9.618 -3.028 15.480 1.00 94.75 183 ALA A O 1
ATOM 1502 N N . LYS A 1 184 ? -8.415 -4.292 14.066 1.00 94.56 184 LYS A N 1
ATOM 1503 C CA . LYS A 1 184 ? -8.998 -5.575 14.489 1.00 94.56 184 LYS A CA 1
ATOM 1504 C C . LYS A 1 184 ? -8.689 -5.890 15.955 1.00 94.56 184 LYS A C 1
ATOM 1506 O O . LYS A 1 184 ? -9.581 -6.300 16.697 1.00 94.56 184 LYS A O 1
ATOM 1511 N N . ALA A 1 185 ? -7.446 -5.676 16.388 1.00 92.12 185 ALA A N 1
ATOM 1512 C CA . ALA A 1 185 ? -7.041 -5.857 17.779 1.00 92.12 185 ALA A CA 1
ATOM 1513 C C . ALA A 1 185 ? -7.774 -4.884 18.718 1.00 92.12 185 ALA A C 1
ATOM 1515 O O . ALA A 1 185 ? -8.258 -5.301 19.771 1.00 92.12 185 ALA A O 1
ATOM 1516 N N . GLY A 1 186 ? -7.916 -3.619 18.311 1.00 91.12 186 GLY A N 1
ATOM 1517 C CA . GLY A 1 186 ? -8.666 -2.592 19.029 1.00 91.12 186 GLY A CA 1
ATOM 1518 C C . GLY A 1 186 ? -10.139 -2.960 19.191 1.00 91.12 186 GLY A C 1
ATOM 1519 O O . GLY A 1 186 ? -10.642 -2.951 20.312 1.00 91.12 186 GLY A O 1
ATOM 1520 N N . ARG A 1 187 ? -10.803 -3.389 18.107 1.00 92.88 187 ARG A N 1
ATOM 1521 C CA . ARG A 1 187 ? -12.199 -3.859 18.140 1.00 92.88 187 ARG A CA 1
ATOM 1522 C C . ARG A 1 187 ? -12.379 -5.025 19.111 1.00 92.88 187 ARG A C 1
ATOM 1524 O O . ARG A 1 187 ? -13.183 -4.930 20.031 1.00 92.88 187 ARG A O 1
ATOM 1531 N N . LYS A 1 188 ? -11.553 -6.069 18.986 1.00 90.19 188 LYS A N 1
ATOM 1532 C CA . LYS A 1 188 ? -11.580 -7.237 19.885 1.00 90.19 188 LYS A CA 1
ATOM 1533 C C . LYS A 1 188 ? -11.285 -6.859 21.342 1.00 90.19 188 LYS A C 1
ATOM 1535 O O . LYS A 1 188 ? -11.807 -7.465 22.279 1.00 90.19 188 LYS A O 1
ATOM 1540 N N . GLY A 1 189 ? -10.417 -5.869 21.549 1.00 87.44 189 GLY A N 1
ATOM 1541 C CA . GLY A 1 189 ? -10.134 -5.296 22.860 1.00 87.44 189 GLY A CA 1
ATOM 1542 C C . GLY A 1 189 ? -11.351 -4.603 23.468 1.00 87.44 189 GLY A C 1
ATOM 1543 O O . GLY A 1 189 ? -11.659 -4.854 24.633 1.00 87.44 189 GLY A O 1
ATOM 1544 N N . GLY A 1 190 ? -12.045 -3.789 22.668 1.00 88.75 190 GLY A N 1
ATOM 1545 C CA . GLY A 1 190 ? -13.276 -3.094 23.036 1.00 88.75 190 GLY A CA 1
ATOM 1546 C C . GLY A 1 190 ? -14.424 -4.048 23.353 1.00 88.75 190 GLY A C 1
ATOM 1547 O O . GLY A 1 190 ? -14.989 -3.955 24.437 1.00 88.75 190 GLY A O 1
ATOM 1548 N N . GLU A 1 191 ? -14.701 -5.017 22.476 1.00 90.50 191 GLU A N 1
ATOM 1549 C CA . GLU A 1 191 ? -15.710 -6.070 22.692 1.00 90.50 191 GLU A CA 1
ATOM 1550 C C . GLU A 1 191 ? -15.455 -6.810 24.012 1.00 90.50 191 GLU A C 1
ATOM 1552 O O . GLU A 1 191 ? -16.314 -6.870 24.887 1.00 90.50 191 GLU A O 1
ATOM 1557 N N . SER A 1 192 ? -14.213 -7.255 24.226 1.00 87.38 192 SER A N 1
ATOM 1558 C CA . SER A 1 192 ? -13.827 -7.942 25.461 1.00 87.38 192 SER A CA 1
ATOM 1559 C C . SER A 1 192 ? -13.951 -7.072 26.717 1.00 87.38 192 SER A C 1
ATOM 1561 O O . SER A 1 192 ? -14.035 -7.635 27.806 1.00 87.38 192 SER A O 1
ATOM 1563 N N . LYS A 1 193 ? -13.874 -5.739 26.608 1.00 88.56 193 LYS A N 1
ATOM 1564 C CA . LYS A 1 193 ? -14.083 -4.811 27.731 1.00 88.56 193 LYS A CA 1
ATOM 1565 C C . LYS A 1 193 ? -15.578 -4.588 27.975 1.00 88.56 193 LYS A C 1
ATOM 1567 O O . LYS A 1 193 ? -16.001 -4.586 29.127 1.00 88.56 193 LYS A O 1
ATOM 1572 N N . ALA A 1 194 ? -16.367 -4.462 26.908 1.00 89.88 194 ALA A N 1
ATOM 1573 C CA . ALA A 1 194 ? -17.819 -4.343 26.978 1.00 89.88 194 ALA A CA 1
ATOM 1574 C C . ALA A 1 194 ? -18.461 -5.573 27.636 1.00 89.88 194 ALA A C 1
ATOM 1576 O O . ALA A 1 194 ? -19.337 -5.417 28.480 1.00 89.88 194 ALA A O 1
ATOM 1577 N N . ASP A 1 195 ? -17.969 -6.779 27.337 1.00 90.94 195 ASP A N 1
ATOM 1578 C CA . ASP A 1 195 ? -18.437 -8.008 27.984 1.00 90.94 195 ASP A CA 1
ATOM 1579 C C . ASP A 1 195 ? -18.246 -7.984 29.511 1.00 90.94 195 ASP A C 1
ATOM 1581 O O . ASP A 1 195 ? -19.145 -8.385 30.247 1.00 90.94 195 ASP A O 1
ATOM 1585 N N . VAL A 1 196 ? -17.101 -7.484 29.997 1.00 91.69 196 VAL A N 1
ATOM 1586 C CA . VAL A 1 196 ? -16.839 -7.325 31.440 1.00 91.69 196 VAL A CA 1
ATOM 1587 C C . VAL A 1 196 ? -17.760 -6.267 32.040 1.00 91.69 196 VAL A C 1
ATOM 1589 O O . VAL A 1 196 ? -18.372 -6.500 33.077 1.00 91.69 196 VAL A O 1
ATOM 1592 N N . TYR A 1 197 ? -17.908 -5.121 31.372 1.00 92.44 197 TYR A N 1
ATOM 1593 C CA . TYR A 1 197 ? -18.810 -4.064 31.828 1.00 92.44 197 TYR A CA 1
ATOM 1594 C C . TYR A 1 197 ? -20.262 -4.515 31.890 1.00 92.44 197 TYR A C 1
ATOM 1596 O O . TYR A 1 197 ? -20.937 -4.144 32.838 1.00 92.44 197 TYR A O 1
ATOM 1604 N N . ARG A 1 198 ? -20.726 -5.367 30.972 1.00 93.00 198 ARG A N 1
ATOM 1605 C CA . ARG A 1 198 ? -22.074 -5.939 31.042 1.00 93.00 198 ARG A CA 1
ATOM 1606 C C . ARG A 1 198 ? -22.291 -6.732 32.335 1.00 93.00 198 ARG A C 1
ATOM 1608 O O . ARG A 1 198 ? -23.346 -6.608 32.940 1.00 93.00 198 ARG A O 1
ATOM 1615 N N . VAL A 1 199 ? -21.298 -7.506 32.783 1.00 93.38 199 VAL A N 1
ATOM 1616 C CA . VAL A 1 199 ? -21.380 -8.240 34.062 1.00 93.38 199 VAL A CA 1
ATOM 1617 C C . VAL A 1 199 ? -21.515 -7.267 35.236 1.00 93.38 199 VAL A C 1
ATOM 1619 O O . VAL A 1 199 ? -22.404 -7.431 36.062 1.00 93.38 199 VAL A O 1
ATOM 1622 N N . ILE A 1 200 ? -20.689 -6.217 35.270 1.00 94.88 200 ILE A N 1
ATOM 1623 C CA . ILE A 1 200 ? -20.723 -5.195 36.331 1.00 94.88 200 ILE A CA 1
ATOM 1624 C C . ILE A 1 200 ? -22.038 -4.402 36.298 1.00 94.88 200 ILE A C 1
ATOM 1626 O O . ILE A 1 200 ? -22.619 -4.120 37.336 1.00 94.88 200 ILE A O 1
ATOM 1630 N N . GLN A 1 201 ? -22.531 -4.052 35.110 1.00 95.75 201 GLN A N 1
ATOM 1631 C CA . GLN A 1 201 ? -23.796 -3.339 34.925 1.00 95.75 201 GLN A CA 1
ATOM 1632 C C . GLN A 1 201 ? -24.988 -4.171 35.402 1.00 95.75 201 GLN A C 1
ATOM 1634 O O . GLN A 1 201 ? -25.887 -3.627 36.035 1.00 95.75 201 GLN A O 1
ATOM 1639 N N . ASN A 1 202 ? -24.987 -5.479 35.140 1.00 96.00 202 ASN A N 1
ATOM 1640 C CA . ASN A 1 202 ? -26.022 -6.379 35.645 1.00 96.00 202 ASN A CA 1
ATOM 1641 C C . ASN A 1 202 ? -25.985 -6.474 37.175 1.00 96.00 202 ASN A C 1
ATOM 1643 O O . ASN A 1 202 ? -27.039 -6.427 37.806 1.00 96.00 202 ASN A O 1
ATOM 1647 N N . GLU A 1 203 ? -24.792 -6.548 37.772 1.00 96.56 203 GLU A N 1
ATOM 1648 C CA . GLU A 1 203 ? -24.659 -6.535 39.231 1.00 96.56 203 GLU A CA 1
ATOM 1649 C C . GLU A 1 203 ? -25.115 -5.201 39.832 1.00 96.56 203 GLU A C 1
ATOM 1651 O O . GLU A 1 203 ? -25.844 -5.185 40.817 1.00 96.56 203 GLU A O 1
ATOM 1656 N N . LEU A 1 204 ? -24.780 -4.073 39.201 1.00 97.31 204 LEU A N 1
ATOM 1657 C CA . LEU A 1 204 ? -25.283 -2.763 39.612 1.00 97.31 204 LEU A CA 1
ATOM 1658 C C . LEU A 1 204 ? -26.817 -2.732 39.621 1.00 97.31 204 LEU A C 1
ATOM 1660 O O . LEU A 1 204 ? -27.408 -2.257 40.585 1.00 97.31 204 LEU A O 1
ATOM 1664 N N . VAL A 1 205 ? -27.471 -3.255 38.578 1.00 97.44 205 VAL A N 1
ATOM 1665 C CA . VAL A 1 205 ? -28.939 -3.358 38.538 1.00 97.44 205 VAL A CA 1
ATOM 1666 C C . VAL A 1 205 ? -29.456 -4.222 39.691 1.00 97.44 205 VAL A C 1
ATOM 1668 O O . VAL A 1 205 ? -30.385 -3.811 40.382 1.00 97.44 205 VAL A O 1
ATOM 1671 N N . SER A 1 206 ? -28.834 -5.377 39.942 1.00 97.19 206 SER A N 1
ATOM 1672 C CA . SER A 1 206 ? -29.170 -6.252 41.075 1.00 97.19 206 SER A CA 1
ATOM 1673 C C . SER A 1 206 ? -29.090 -5.510 42.417 1.00 97.19 206 SER A C 1
ATOM 1675 O O . SER A 1 206 ? -30.045 -5.528 43.197 1.00 97.19 206 SER A O 1
ATOM 1677 N N . LEU A 1 207 ? -27.999 -4.777 42.659 1.00 97.25 207 LEU A N 1
ATOM 1678 C CA . LEU A 1 207 ? -27.788 -3.993 43.878 1.00 97.25 207 LEU A CA 1
ATOM 1679 C C . LEU A 1 207 ? -28.798 -2.852 44.029 1.00 97.25 207 LEU A C 1
ATOM 1681 O O . LEU A 1 207 ? -29.304 -2.649 45.130 1.00 97.25 207 LEU A O 1
ATOM 1685 N N . ILE A 1 208 ? -29.150 -2.159 42.940 1.00 96.56 208 ILE A N 1
ATOM 1686 C CA . ILE A 1 208 ? -30.192 -1.119 42.950 1.00 96.56 208 ILE A CA 1
ATOM 1687 C C . ILE A 1 208 ? -31.524 -1.700 43.439 1.00 96.56 208 ILE A C 1
ATOM 1689 O O . ILE A 1 208 ? -32.186 -1.100 44.278 1.00 96.56 208 ILE A O 1
ATOM 1693 N N . TYR A 1 209 ? -31.930 -2.873 42.952 1.00 95.50 209 TYR A N 1
ATOM 1694 C CA . TYR A 1 209 ? -33.181 -3.489 43.403 1.00 95.50 209 TYR A CA 1
ATOM 1695 C C . TYR A 1 209 ? -33.099 -4.034 44.831 1.00 95.50 209 TYR A C 1
ATOM 1697 O O . TYR A 1 209 ? -34.085 -3.963 45.560 1.00 95.50 209 TYR A O 1
ATOM 1705 N N . LYS A 1 210 ? -31.942 -4.571 45.230 1.00 95.56 210 LYS A N 1
ATOM 1706 C CA . LYS A 1 210 ? -31.741 -5.216 46.534 1.00 95.56 210 LYS A CA 1
ATOM 1707 C C . LYS A 1 210 ? -31.600 -4.226 47.691 1.00 95.56 210 LYS A C 1
ATOM 1709 O O . LYS A 1 210 ? -32.054 -4.525 48.789 1.00 95.56 210 LYS A O 1
ATOM 1714 N N . LEU A 1 211 ? -30.933 -3.095 47.462 1.00 95.06 211 LEU A N 1
ATOM 1715 C CA . LEU A 1 211 ? -30.580 -2.123 48.503 1.00 95.06 211 LEU A CA 1
ATOM 1716 C C . LEU A 1 211 ? -31.531 -0.922 48.560 1.00 95.06 211 LEU A C 1
ATOM 1718 O O . LEU A 1 211 ? -31.364 -0.064 49.422 1.00 95.06 211 LEU A O 1
ATOM 1722 N N . ALA A 1 212 ? -32.519 -0.847 47.663 1.00 93.75 212 ALA A N 1
ATOM 1723 C CA . ALA A 1 212 ? -33.481 0.248 47.663 1.00 93.75 212 ALA A CA 1
ATOM 1724 C C . ALA A 1 212 ? -34.234 0.323 49.005 1.00 93.75 212 ALA A C 1
ATOM 1726 O O . ALA A 1 212 ? -34.856 -0.666 49.402 1.00 93.75 212 ALA A O 1
ATOM 1727 N N . PRO A 1 213 ? -34.236 1.482 49.688 1.00 91.75 213 PRO A N 1
ATOM 1728 C CA . PRO A 1 213 ? -35.012 1.661 50.909 1.00 91.75 213 PRO A CA 1
ATOM 1729 C C . PRO A 1 213 ? -36.517 1.639 50.612 1.00 91.75 213 PRO A C 1
ATOM 1731 O O . PRO A 1 213 ? -36.948 1.875 49.478 1.00 91.75 213 PRO A O 1
ATOM 1734 N N . GLU A 1 214 ? -37.338 1.403 51.637 1.00 85.06 214 GLU A N 1
ATOM 1735 C CA . GLU A 1 214 ? -38.793 1.525 51.509 1.00 85.06 214 GLU A CA 1
ATOM 1736 C C . GLU A 1 214 ? -39.166 2.946 51.062 1.00 85.06 214 GLU A C 1
ATOM 1738 O O . GLU A 1 214 ? -38.799 3.941 51.686 1.00 85.06 214 GLU A O 1
ATOM 1743 N N . GLY A 1 215 ? -39.864 3.041 49.928 1.00 84.81 215 GLY A N 1
ATOM 1744 C CA . GLY A 1 215 ? -40.170 4.316 49.282 1.00 84.81 215 GLY A CA 1
ATOM 1745 C C . GLY A 1 215 ? -39.088 4.843 48.336 1.00 84.81 215 GLY A C 1
ATOM 1746 O O . GLY A 1 215 ? -39.335 5.858 47.706 1.00 84.81 215 GLY A O 1
ATOM 1747 N N . GLY A 1 216 ? -37.951 4.162 48.165 1.00 91.31 216 GLY A N 1
ATOM 1748 C CA . GLY A 1 216 ? -36.909 4.495 47.188 1.00 91.31 216 GLY A CA 1
ATOM 1749 C C . GLY A 1 216 ? -35.972 5.641 47.594 1.00 91.31 216 GLY A C 1
ATOM 1750 O O . GLY A 1 216 ? -36.164 6.339 48.590 1.00 91.31 216 GLY A O 1
ATOM 1751 N N . TRP A 1 217 ? -34.918 5.854 46.803 1.00 94.75 217 TRP A N 1
ATOM 1752 C CA . TRP A 1 217 ? -33.940 6.916 47.059 1.00 94.75 217 TRP A CA 1
ATOM 1753 C C . TRP A 1 217 ? -34.477 8.297 46.694 1.00 94.75 217 TRP A C 1
ATOM 1755 O O . TRP A 1 217 ? -35.241 8.457 45.742 1.00 94.75 217 TRP A O 1
ATOM 1765 N N . LYS A 1 218 ? -34.006 9.329 47.401 1.00 91.25 218 LYS A N 1
ATOM 1766 C CA . LYS A 1 218 ? -34.362 10.737 47.132 1.00 91.25 218 LYS A CA 1
ATOM 1767 C C . LYS A 1 218 ? -33.649 11.327 45.912 1.00 91.25 218 LYS A C 1
ATOM 1769 O O . LYS A 1 218 ? -34.093 12.333 45.365 1.00 91.25 218 LYS A O 1
ATOM 1774 N N . SER A 1 219 ? -32.511 10.761 45.515 1.00 91.62 219 SER A N 1
ATOM 1775 C CA . SER A 1 219 ? -31.729 11.222 44.367 1.00 91.62 219 SER A CA 1
ATOM 1776 C C . SER A 1 219 ? -30.882 10.090 43.787 1.00 91.62 219 SER A C 1
ATOM 1778 O O . SER A 1 219 ? -30.570 9.119 44.476 1.00 91.62 219 SER A O 1
ATOM 1780 N N . LYS A 1 220 ? -30.467 10.233 42.519 1.00 90.75 220 LYS A N 1
ATOM 1781 C CA . LYS A 1 220 ? -29.519 9.299 41.888 1.00 90.75 220 LYS A CA 1
ATOM 1782 C C . LYS A 1 220 ? -28.165 9.287 42.598 1.00 90.75 220 LYS A C 1
ATOM 1784 O O . LYS A 1 220 ? -27.537 8.243 42.649 1.00 90.75 220 LYS A O 1
ATOM 1789 N N . THR A 1 221 ? -27.715 10.423 43.137 1.00 92.06 221 THR A N 1
ATOM 1790 C CA . THR A 1 221 ? -26.442 10.500 43.869 1.00 92.06 221 THR A CA 1
ATOM 1791 C C . THR A 1 221 ? -26.488 9.644 45.127 1.00 92.06 221 THR A C 1
ATOM 1793 O O . THR A 1 221 ? -25.619 8.802 45.285 1.00 92.06 221 THR A O 1
ATOM 1796 N N . ALA A 1 222 ? -27.552 9.765 45.930 1.00 93.12 222 ALA A N 1
ATOM 1797 C CA . ALA A 1 222 ? -27.726 8.937 47.124 1.00 93.12 222 ALA A CA 1
ATOM 1798 C C . ALA A 1 222 ? -27.763 7.440 46.779 1.00 93.12 222 ALA A C 1
ATOM 1800 O O . ALA A 1 222 ? -27.103 6.640 47.425 1.00 93.12 222 ALA A O 1
ATOM 1801 N N . ALA A 1 223 ? -28.468 7.073 45.702 1.00 94.12 223 ALA A N 1
ATOM 1802 C CA . ALA A 1 223 ? -28.483 5.691 45.234 1.00 94.12 223 ALA A CA 1
ATOM 1803 C C . ALA A 1 223 ? -27.090 5.196 44.811 1.00 94.12 223 ALA A C 1
ATOM 1805 O O . ALA A 1 223 ? -26.746 4.056 45.092 1.00 94.12 223 ALA A O 1
ATOM 1806 N N . ILE A 1 224 ? -26.286 6.028 44.134 1.00 94.06 224 ILE A N 1
ATOM 1807 C CA . ILE A 1 224 ? -24.916 5.670 43.728 1.00 94.06 224 ILE A CA 1
ATOM 1808 C C . ILE A 1 224 ? -24.015 5.487 44.953 1.00 94.06 224 ILE A C 1
ATOM 1810 O O . ILE A 1 224 ? -23.260 4.520 44.983 1.00 94.06 224 ILE A O 1
ATOM 1814 N N . ASP A 1 225 ? -24.105 6.377 45.940 1.00 94.00 225 ASP A N 1
ATOM 1815 C CA . ASP A 1 225 ? -23.274 6.330 47.146 1.00 94.00 225 ASP A CA 1
ATOM 1816 C C . ASP A 1 225 ? -23.557 5.061 47.979 1.00 94.00 225 ASP A C 1
ATOM 1818 O O . ASP A 1 225 ? -22.623 4.456 48.497 1.00 94.00 225 ASP A O 1
ATOM 1822 N N . ASP A 1 226 ? -24.807 4.584 48.009 1.00 94.94 226 ASP A N 1
ATOM 1823 C CA . ASP A 1 226 ? -25.181 3.348 48.715 1.00 94.94 226 ASP A CA 1
ATOM 1824 C C . ASP A 1 226 ? -24.738 2.066 47.982 1.00 94.94 226 ASP A C 1
ATOM 1826 O O . ASP A 1 226 ? -24.414 1.057 48.609 1.00 94.94 226 ASP A O 1
ATOM 1830 N N . VAL A 1 227 ? -24.742 2.065 46.642 1.00 96.06 227 VAL A N 1
ATOM 1831 C CA . VAL A 1 227 ? -24.452 0.851 45.848 1.00 96.06 227 VAL A CA 1
ATOM 1832 C C . VAL A 1 227 ? -22.990 0.733 45.414 1.00 96.06 227 VAL A C 1
ATOM 1834 O O . VAL A 1 227 ? -22.577 -0.349 44.995 1.00 96.06 227 VAL A O 1
ATOM 1837 N N . ILE A 1 228 ? -22.196 1.811 45.478 1.00 95.94 228 ILE A N 1
ATOM 1838 C CA . ILE A 1 228 ? -20.838 1.822 44.915 1.00 95.94 228 ILE A CA 1
ATOM 1839 C C . ILE A 1 228 ? -19.871 0.903 45.660 1.00 95.94 228 ILE A C 1
ATOM 1841 O O . ILE A 1 228 ? -19.100 0.205 45.009 1.00 95.94 228 ILE A O 1
ATOM 1845 N N . GLU A 1 229 ? -19.895 0.883 46.992 1.00 95.12 229 GLU A N 1
ATOM 1846 C CA . GLU A 1 229 ? -19.011 0.027 47.791 1.00 95.12 229 GLU A CA 1
ATOM 1847 C C . GLU A 1 229 ? -19.333 -1.467 47.597 1.00 95.12 229 GLU A C 1
ATOM 1849 O O . GLU A 1 229 ? -18.430 -2.210 47.203 1.00 95.12 229 GLU A O 1
ATOM 1854 N N . PRO A 1 230 ? -20.597 -1.925 47.712 1.00 95.88 230 PRO A N 1
ATOM 1855 C CA . PRO A 1 230 ? -20.952 -3.308 47.387 1.00 95.88 230 PRO A CA 1
ATOM 1856 C C . PRO A 1 230 ? -20.590 -3.711 45.951 1.00 95.88 230 PRO A C 1
ATOM 1858 O O . PRO A 1 230 ? -20.099 -4.817 45.715 1.00 95.88 230 PRO A O 1
ATOM 1861 N N . LEU A 1 231 ? -20.794 -2.812 44.982 1.00 95.69 231 LEU A N 1
ATOM 1862 C CA . LEU A 1 231 ? -20.433 -3.068 43.590 1.00 95.69 231 LEU A CA 1
ATOM 1863 C C . LEU A 1 231 ? -18.916 -3.159 43.401 1.00 95.69 231 LEU A C 1
ATOM 1865 O O . LEU A 1 231 ? -18.442 -3.972 42.607 1.00 95.69 231 LEU A O 1
ATOM 1869 N N . TRP A 1 232 ? -18.148 -2.327 44.103 1.00 95.06 232 TRP A N 1
ATOM 1870 C CA . TRP A 1 232 ? -16.692 -2.355 44.042 1.00 95.06 232 TRP A CA 1
ATOM 1871 C C . TRP A 1 232 ? -16.133 -3.659 44.609 1.00 95.06 232 TRP A C 1
ATOM 1873 O O . TRP A 1 232 ? -15.327 -4.306 43.939 1.00 95.06 232 TRP A O 1
ATOM 1883 N N . ASN A 1 233 ? -16.657 -4.116 45.748 1.00 93.69 233 ASN A N 1
ATOM 1884 C CA . ASN A 1 233 ? -16.301 -5.412 46.331 1.00 93.69 233 ASN A CA 1
ATOM 1885 C C . ASN A 1 233 ? -16.560 -6.555 45.339 1.00 93.69 233 ASN A C 1
ATOM 1887 O O . ASN A 1 233 ? -15.685 -7.387 45.094 1.00 93.69 233 ASN A O 1
ATOM 1891 N N . PHE A 1 234 ? -17.712 -6.541 44.658 1.00 93.19 234 PHE A N 1
ATOM 1892 C CA . PHE A 1 234 ? -17.992 -7.503 43.591 1.00 93.19 234 PHE A CA 1
ATOM 1893 C C . PHE A 1 234 ? -16.943 -7.461 42.469 1.00 93.19 234 PHE A C 1
ATOM 1895 O O . PHE A 1 234 ? -16.520 -8.510 41.976 1.00 93.19 234 PHE A O 1
ATOM 1902 N N . VAL A 1 235 ? -16.512 -6.270 42.041 1.00 91.12 235 VAL A N 1
ATOM 1903 C CA . VAL A 1 235 ? -15.485 -6.114 40.999 1.00 91.12 235 VAL A CA 1
ATOM 1904 C C . VAL A 1 235 ? -14.134 -6.671 41.455 1.00 91.12 235 VAL A C 1
ATOM 1906 O O . VAL A 1 235 ? -13.452 -7.332 40.664 1.00 91.12 235 VAL A O 1
ATOM 1909 N N . GLU A 1 236 ? -13.749 -6.441 42.709 1.00 89.06 236 GLU A N 1
ATOM 1910 C CA . GLU A 1 236 ? -12.487 -6.926 43.272 1.00 89.06 236 GLU A CA 1
ATOM 1911 C C . GLU A 1 236 ? -12.467 -8.445 43.450 1.00 89.06 236 GLU A C 1
ATOM 1913 O O . GLU A 1 236 ? -11.464 -9.091 43.127 1.00 89.06 236 GLU A O 1
ATOM 1918 N N . GLU A 1 237 ? -13.570 -9.041 43.890 1.00 87.69 237 GLU A N 1
ATOM 1919 C CA . GLU A 1 237 ? -13.680 -10.485 44.120 1.00 87.69 237 GLU A CA 1
ATOM 1920 C C . GLU A 1 237 ? -13.888 -11.271 42.816 1.00 87.69 237 GLU A C 1
ATOM 1922 O O . GLU A 1 237 ? -13.455 -12.423 42.675 1.00 87.69 237 GLU A O 1
ATOM 1927 N N . SER A 1 238 ? -14.489 -10.634 41.809 1.00 85.50 238 SER A N 1
ATOM 1928 C CA . SER A 1 238 ? -14.814 -11.261 40.533 1.00 85.50 238 SER A CA 1
ATOM 1929 C C . SER A 1 238 ? -13.584 -11.728 39.752 1.00 85.50 238 SER A C 1
ATOM 1931 O O . SER A 1 238 ? -12.621 -11.001 39.493 1.00 85.50 238 SER A O 1
ATOM 1933 N N . LYS A 1 239 ? -13.657 -12.967 39.249 1.00 81.56 239 LYS A N 1
ATOM 1934 C CA . LYS A 1 239 ? -12.666 -13.530 38.311 1.00 81.56 239 LYS A CA 1
ATOM 1935 C C . LYS A 1 239 ? -12.948 -13.177 36.845 1.00 81.56 239 LYS A C 1
ATOM 1937 O O . LYS A 1 239 ? -12.103 -13.456 35.994 1.00 81.56 239 LYS A O 1
ATOM 1942 N N . PHE A 1 240 ? -14.111 -12.581 36.553 1.00 82.75 240 PHE A N 1
ATOM 1943 C CA . PHE A 1 240 ? -14.604 -12.223 35.214 1.00 82.75 240 PHE A CA 1
ATOM 1944 C C . PHE A 1 240 ? -14.226 -13.259 34.144 1.00 82.75 240 PHE A C 1
ATOM 1946 O O . PHE A 1 240 ? -13.397 -12.994 33.270 1.00 82.75 240 PHE A O 1
ATOM 1953 N N . VAL A 1 241 ? -14.789 -14.466 34.234 1.00 82.62 241 VAL A N 1
ATOM 1954 C CA . VAL A 1 241 ? -14.528 -15.535 33.261 1.00 82.62 241 VAL A CA 1
ATOM 1955 C C . VAL A 1 241 ? -15.524 -15.416 32.113 1.00 82.62 241 VAL A C 1
ATOM 1957 O O . VAL A 1 241 ? -16.719 -15.605 32.303 1.00 82.62 241 VAL A O 1
ATOM 1960 N N . ILE A 1 242 ? -15.030 -15.098 30.916 1.00 79.06 242 ILE A N 1
ATOM 1961 C CA . ILE A 1 242 ? -15.852 -14.915 29.712 1.00 79.06 242 ILE A CA 1
ATOM 1962 C C . ILE A 1 242 ? -15.258 -15.779 28.606 1.00 79.06 242 ILE A C 1
ATOM 1964 O O . ILE A 1 242 ? -14.071 -15.649 28.289 1.00 79.06 242 ILE A O 1
ATOM 1968 N N . ASN A 1 243 ? -16.065 -16.683 28.043 1.00 79.31 243 ASN A N 1
ATOM 1969 C CA . ASN A 1 243 ? -15.627 -17.698 27.076 1.00 79.31 243 ASN A CA 1
ATOM 1970 C C . ASN A 1 243 ? -14.402 -18.493 27.575 1.00 79.31 243 ASN A C 1
ATOM 1972 O O . ASN A 1 243 ? -13.384 -18.582 26.886 1.00 79.31 243 ASN A O 1
ATOM 1976 N N . ASN A 1 244 ? -14.482 -19.015 28.806 1.00 80.19 244 ASN A N 1
ATOM 1977 C CA . ASN A 1 244 ? -13.436 -19.798 29.485 1.00 80.19 244 ASN A CA 1
ATOM 1978 C C . ASN A 1 244 ? -12.083 -19.079 29.655 1.00 80.19 244 ASN A C 1
ATOM 1980 O O . ASN A 1 244 ? -11.048 -19.721 29.821 1.00 80.19 244 ASN A O 1
ATOM 1984 N N . LYS A 1 245 ? -12.064 -17.739 29.621 1.00 79.56 245 LYS A N 1
ATOM 1985 C CA . LYS A 1 245 ? -10.851 -16.933 29.828 1.00 79.56 245 LYS A CA 1
ATOM 1986 C C . LYS A 1 245 ? -11.079 -15.889 30.911 1.00 79.56 245 LYS A C 1
ATOM 1988 O O . LYS A 1 245 ? -12.063 -15.158 30.854 1.00 79.56 245 LYS A O 1
ATOM 1993 N N . SER A 1 246 ? -10.143 -15.783 31.856 1.00 83.75 246 SER A N 1
ATOM 1994 C CA . SER A 1 246 ? -10.140 -14.695 32.841 1.00 83.75 246 SER A CA 1
ATOM 1995 C C . SER A 1 246 ? -9.924 -13.348 32.150 1.00 83.75 246 SER A C 1
ATOM 1997 O O . SER A 1 246 ? -9.020 -13.188 31.324 1.00 83.75 246 SER A O 1
ATOM 1999 N N . LYS A 1 247 ? -10.777 -12.377 32.479 1.00 83.00 247 LYS A N 1
ATOM 2000 C CA . LYS A 1 247 ? -10.767 -11.012 31.939 1.00 83.00 247 LYS A CA 1
ATOM 2001 C C . LYS A 1 247 ? -10.569 -9.944 33.011 1.00 83.00 247 LYS A C 1
ATOM 2003 O O . LYS A 1 247 ? -10.689 -8.763 32.694 1.00 83.00 247 LYS A O 1
ATOM 2008 N N . LYS A 1 248 ? -10.186 -10.327 34.237 1.00 79.94 248 LYS A N 1
ATOM 2009 C CA . LYS A 1 248 ? -9.950 -9.392 35.356 1.00 79.94 248 LYS A CA 1
ATOM 2010 C C . LYS A 1 248 ? -8.981 -8.258 34.999 1.00 79.94 248 LYS A C 1
ATOM 2012 O O . LYS A 1 248 ? -9.181 -7.116 35.394 1.00 79.94 248 LYS A O 1
ATOM 2017 N N . TYR A 1 249 ? -8.006 -8.528 34.129 1.00 76.69 249 TYR A N 1
ATOM 2018 C CA . TYR A 1 249 ? -7.062 -7.521 33.637 1.00 76.69 249 TYR A CA 1
ATOM 2019 C C . TYR A 1 249 ? -7.693 -6.307 32.934 1.00 76.69 249 TYR A C 1
ATOM 2021 O O . TYR A 1 249 ? -7.037 -5.283 32.773 1.00 76.69 249 TYR A O 1
ATOM 2029 N N . ARG A 1 250 ? -8.963 -6.390 32.514 1.00 79.56 250 ARG A N 1
ATOM 2030 C CA . ARG A 1 250 ? -9.693 -5.286 31.872 1.00 79.56 250 ARG A CA 1
ATOM 2031 C C . ARG A 1 250 ? -10.175 -4.207 32.840 1.00 79.56 250 ARG A C 1
ATOM 2033 O O . ARG A 1 250 ? -10.542 -3.132 32.371 1.00 79.56 250 ARG A O 1
ATOM 2040 N N . VAL A 1 251 ? -10.169 -4.492 34.140 1.00 80.50 251 VAL A N 1
ATOM 2041 C CA . VAL A 1 251 ? -10.588 -3.567 35.205 1.00 80.50 251 VAL A CA 1
ATOM 2042 C C . VAL A 1 251 ? -9.476 -3.273 36.215 1.00 80.50 251 VAL A C 1
ATOM 2044 O O . VAL A 1 251 ? -9.682 -2.442 37.085 1.00 80.50 251 VAL A O 1
ATOM 2047 N N . LEU A 1 252 ? -8.283 -3.869 36.064 1.00 69.56 252 LEU A N 1
ATOM 2048 C CA . LEU A 1 252 ? -7.138 -3.692 36.980 1.00 69.56 252 LEU A CA 1
ATOM 2049 C C . LEU A 1 252 ? -6.701 -2.234 37.186 1.00 69.56 252 LEU A C 1
ATOM 2051 O O . LEU A 1 252 ? -6.095 -1.926 38.201 1.00 69.56 252 LEU A O 1
ATOM 2055 N N . THR A 1 253 ? -6.957 -1.354 36.219 1.00 72.25 253 THR A N 1
ATOM 2056 C CA . THR A 1 253 ? -6.584 0.068 36.294 1.00 72.25 253 THR A CA 1
ATOM 2057 C C . THR A 1 253 ? -7.762 0.973 36.655 1.00 72.25 253 THR A C 1
ATOM 2059 O O . THR A 1 253 ? -7.641 2.191 36.566 1.00 72.25 253 THR A O 1
ATOM 2062 N N . MET A 1 254 ? -8.933 0.403 36.942 1.00 83.25 254 MET A N 1
ATOM 2063 C CA . MET A 1 254 ? -10.110 1.150 37.376 1.00 83.25 254 MET A CA 1
ATOM 2064 C C . MET A 1 254 ? -10.017 1.369 38.889 1.00 83.25 254 MET A C 1
ATOM 2066 O O . MET A 1 254 ? -9.467 0.525 39.587 1.00 83.25 254 MET A O 1
ATOM 2070 N N . SER A 1 255 ? -10.543 2.484 39.387 1.00 90.31 255 SER A N 1
ATOM 2071 C CA . SER A 1 255 ? -10.749 2.726 40.818 1.00 90.31 255 SER A CA 1
ATOM 2072 C C . SER A 1 255 ? -12.243 2.801 41.125 1.00 90.31 255 SER A C 1
ATOM 2074 O O . SER A 1 255 ? -13.057 2.991 40.212 1.00 90.31 255 SER A O 1
ATOM 2076 N N . GLN A 1 256 ? -12.599 2.696 42.403 1.00 92.81 256 GLN A N 1
ATOM 2077 C CA . GLN A 1 256 ? -13.973 2.860 42.873 1.00 92.81 256 GLN A CA 1
ATOM 2078 C C . GLN A 1 256 ? -14.557 4.220 42.467 1.00 92.81 256 GLN A C 1
ATOM 2080 O O . GLN A 1 256 ? -15.635 4.274 41.876 1.00 92.81 256 GLN A O 1
ATOM 2085 N N . ASP A 1 257 ? -13.803 5.305 42.659 1.00 92.06 257 ASP A N 1
ATOM 2086 C CA . ASP A 1 257 ? -14.218 6.650 42.243 1.00 92.06 257 ASP A CA 1
ATOM 2087 C C . ASP A 1 257 ? -14.447 6.745 40.731 1.00 92.06 257 ASP A C 1
ATOM 2089 O O . ASP A 1 257 ? -15.444 7.304 40.272 1.00 92.06 257 ASP A O 1
ATOM 2093 N N . ALA A 1 258 ? -13.554 6.151 39.929 1.00 92.00 258 ALA A N 1
ATOM 2094 C CA . ALA A 1 258 ? -13.696 6.138 38.476 1.00 92.00 258 ALA A CA 1
ATOM 2095 C C . ALA A 1 258 ? -14.929 5.334 38.029 1.00 92.00 258 ALA A C 1
ATOM 2097 O O . ALA A 1 258 ? -15.577 5.688 37.035 1.00 92.00 258 ALA A O 1
ATOM 2098 N N . LEU A 1 259 ? -15.275 4.266 38.754 1.00 93.19 259 LEU A N 1
ATOM 2099 C CA . LEU A 1 259 ? -16.493 3.497 38.523 1.00 93.19 259 LEU A CA 1
ATOM 2100 C C . LEU A 1 259 ? -17.737 4.323 38.876 1.00 93.19 259 LEU A C 1
ATOM 2102 O O . LEU A 1 259 ? -18.645 4.410 38.047 1.00 93.19 259 LEU A O 1
ATOM 2106 N N . ALA A 1 260 ? -17.754 4.992 40.031 1.00 93.69 260 ALA A N 1
ATOM 2107 C CA . ALA A 1 260 ? -18.847 5.874 40.446 1.00 93.69 260 ALA A CA 1
ATOM 2108 C C . ALA A 1 260 ? -19.103 6.978 39.411 1.00 93.69 260 ALA A C 1
ATOM 2110 O O . ALA A 1 260 ? -20.235 7.201 38.974 1.00 93.69 260 ALA A O 1
ATOM 2111 N N . ASP A 1 261 ? -18.033 7.616 38.940 1.00 93.38 261 ASP A N 1
ATOM 2112 C CA . ASP A 1 261 ? -18.106 8.642 37.907 1.00 93.38 261 ASP A CA 1
ATOM 2113 C C . ASP A 1 261 ? -18.606 8.094 36.568 1.00 93.38 261 ASP A C 1
ATOM 2115 O O . ASP A 1 261 ? -19.400 8.746 35.883 1.00 93.38 261 ASP A O 1
ATOM 2119 N N . THR A 1 262 ? -18.194 6.879 36.200 1.00 93.56 262 THR A N 1
ATOM 2120 C CA . THR A 1 262 ? -18.680 6.200 34.991 1.00 93.56 262 THR A CA 1
ATOM 2121 C C . THR A 1 262 ? -20.177 5.906 35.091 1.00 93.56 262 THR A C 1
ATOM 2123 O O . THR A 1 262 ? -20.919 6.156 34.135 1.00 93.56 262 THR A O 1
ATOM 2126 N N . ILE A 1 263 ? -20.652 5.439 36.247 1.00 95.06 263 ILE A N 1
ATOM 2127 C CA . ILE A 1 263 ? -22.075 5.188 36.497 1.00 95.06 263 ILE A CA 1
ATOM 2128 C C . ILE A 1 263 ? -22.867 6.490 36.383 1.00 95.06 263 ILE A C 1
ATOM 2130 O O . ILE A 1 263 ? -23.847 6.571 35.635 1.00 95.06 263 ILE A O 1
ATOM 2134 N N . ARG A 1 264 ? -22.399 7.537 37.068 1.00 93.31 264 ARG A N 1
ATOM 2135 C CA . ARG A 1 264 ? -23.040 8.852 37.113 1.00 93.31 264 ARG A CA 1
ATOM 2136 C C . ARG A 1 264 ? -23.122 9.502 35.732 1.00 93.31 264 ARG A C 1
ATOM 2138 O O . ARG A 1 264 ? -24.189 9.954 35.334 1.00 93.31 264 ARG A O 1
ATOM 2145 N N . LYS A 1 265 ? -22.011 9.543 34.991 1.00 92.44 265 LYS A N 1
ATOM 2146 C CA . LYS A 1 265 ? -21.899 10.304 33.732 1.00 92.44 265 LYS A CA 1
ATOM 2147 C C . LYS A 1 265 ? -22.350 9.515 32.503 1.00 92.44 265 LYS A C 1
ATOM 2149 O O . LYS A 1 265 ? -22.769 10.124 31.520 1.00 92.44 265 LYS A O 1
ATOM 2154 N N . GLN A 1 266 ? -22.221 8.187 32.517 1.00 93.81 266 GLN A N 1
ATOM 2155 C CA . GLN A 1 266 ? -22.442 7.353 31.332 1.00 93.81 266 GLN A CA 1
ATOM 2156 C C . GLN A 1 266 ? -23.525 6.300 31.551 1.00 93.81 266 GLN A C 1
ATOM 2158 O O . GLN A 1 266 ? -24.478 6.258 30.780 1.00 93.81 266 GLN A O 1
ATOM 2163 N N . TRP A 1 267 ? -23.404 5.422 32.550 1.00 95.62 267 TRP A N 1
ATOM 2164 C CA . TRP A 1 267 ? -24.288 4.248 32.588 1.00 95.62 267 TRP A CA 1
ATOM 2165 C C . TRP A 1 267 ? -25.722 4.591 32.975 1.00 95.62 267 TRP A C 1
ATOM 2167 O O . TRP A 1 267 ? -26.644 4.123 32.319 1.00 95.62 267 TRP A O 1
ATOM 2177 N N . SER A 1 268 ? -25.921 5.483 33.945 1.00 91.62 268 SER A N 1
ATOM 2178 C CA . SER A 1 268 ? -27.256 5.914 34.385 1.00 91.62 268 SER A CA 1
ATOM 2179 C C . SER A 1 268 ? -28.050 6.717 33.340 1.00 91.62 268 SER A C 1
ATOM 2181 O O . SER A 1 268 ? -29.216 7.044 33.578 1.00 91.62 268 SER A O 1
ATOM 2183 N N . THR A 1 269 ? -27.428 7.063 32.206 1.00 90.94 269 THR A N 1
ATOM 2184 C CA . THR A 1 269 ? -28.031 7.850 31.119 1.00 90.94 269 THR A CA 1
ATOM 2185 C C . THR A 1 269 ? -28.039 7.119 29.779 1.00 90.94 269 THR A C 1
ATOM 2187 O O . THR A 1 269 ? -28.991 7.280 29.021 1.00 90.94 269 THR A O 1
ATOM 2190 N N . LYS A 1 270 ? -27.003 6.327 29.475 1.00 93.62 270 LYS A N 1
ATOM 2191 C CA . LYS A 1 270 ? -26.804 5.685 28.163 1.00 93.62 270 LYS A CA 1
ATOM 2192 C C . LYS A 1 270 ? -27.020 4.175 28.157 1.00 93.62 270 LYS A C 1
ATOM 2194 O O . LYS A 1 270 ? -27.152 3.603 27.081 1.00 93.62 270 LYS A O 1
ATOM 2199 N N . ILE A 1 271 ? -26.994 3.521 29.318 1.00 94.69 271 ILE A N 1
ATOM 2200 C CA . ILE A 1 271 ? -27.207 2.075 29.417 1.00 94.69 271 ILE A CA 1
ATOM 2201 C C . ILE A 1 271 ? -28.637 1.852 29.892 1.00 94.69 271 ILE A C 1
ATOM 2203 O O . ILE A 1 271 ? -28.955 2.115 31.048 1.00 94.69 271 ILE A O 1
ATOM 2207 N N . GLU A 1 272 ? -29.491 1.381 28.985 1.00 95.00 272 GLU A N 1
ATOM 2208 C CA . GLU A 1 272 ? -30.944 1.381 29.183 1.00 95.00 272 GLU A CA 1
ATOM 2209 C C . GLU A 1 272 ? -31.378 0.614 30.440 1.00 95.00 272 GLU A C 1
ATOM 2211 O O . GLU A 1 272 ? -32.132 1.144 31.248 1.00 95.00 272 GLU A O 1
ATOM 2216 N N . CYS A 1 273 ? -30.837 -0.585 30.681 1.00 94.25 273 CYS A N 1
ATOM 2217 C CA . CYS A 1 273 ? -31.190 -1.368 31.870 1.00 94.25 273 CYS A CA 1
ATOM 2218 C C . CYS A 1 273 ? -30.812 -0.664 33.186 1.00 94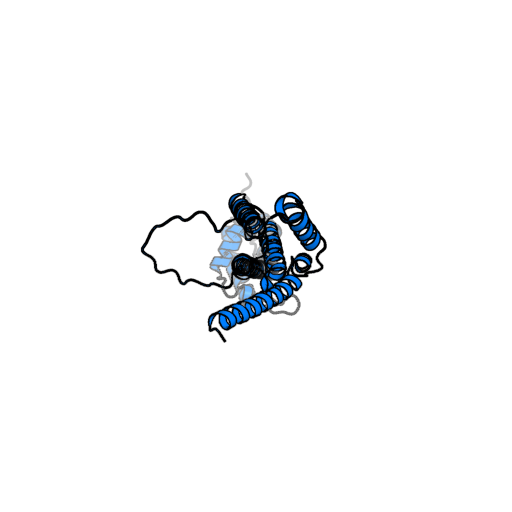.25 273 CYS A C 1
ATOM 2220 O O . CYS A 1 273 ? -31.598 -0.658 34.130 1.00 94.25 273 CYS A O 1
ATOM 2222 N N . VAL A 1 274 ? -29.639 -0.026 33.238 1.00 95.38 274 VAL A N 1
ATOM 2223 C CA . VAL A 1 274 ? -29.174 0.723 34.416 1.00 95.38 274 VAL A CA 1
ATOM 2224 C C . VAL A 1 274 ? -30.026 1.973 34.618 1.00 95.38 274 VAL A C 1
ATOM 2226 O O . VAL A 1 274 ? -30.435 2.277 35.737 1.00 95.38 274 VAL A O 1
ATOM 2229 N N . LYS A 1 275 ? -30.319 2.696 33.534 1.00 95.38 275 LYS A N 1
ATOM 2230 C CA . LYS A 1 275 ? -31.178 3.881 33.555 1.00 95.38 275 LYS A CA 1
ATOM 2231 C C . LYS A 1 275 ? -32.568 3.547 34.102 1.00 95.38 275 LYS A C 1
ATOM 2233 O O . LYS A 1 275 ? -33.014 4.231 35.020 1.00 95.38 275 LYS A O 1
ATOM 2238 N N . LEU A 1 276 ? -33.210 2.498 33.586 1.00 94.75 276 LEU A N 1
ATOM 2239 C CA . LEU A 1 276 ? -34.538 2.062 34.025 1.00 94.75 276 LEU A CA 1
ATOM 2240 C C . LEU A 1 276 ? -34.546 1.639 35.499 1.00 94.75 276 LEU A C 1
ATOM 2242 O O . LEU A 1 276 ? -35.445 2.038 36.231 1.00 94.75 276 LEU A O 1
ATOM 2246 N N . ALA A 1 277 ? -33.519 0.919 35.962 1.00 95.00 277 ALA A N 1
ATOM 2247 C CA . ALA A 1 277 ? -33.405 0.535 37.371 1.00 95.00 277 ALA A CA 1
ATOM 2248 C C . ALA A 1 277 ? -33.340 1.761 38.302 1.00 95.00 277 ALA A C 1
ATOM 2250 O O . ALA A 1 277 ? -34.040 1.820 39.313 1.00 95.00 277 ALA A O 1
ATOM 2251 N N . PHE A 1 278 ? -32.550 2.780 37.941 1.00 94.38 278 PHE A N 1
ATOM 2252 C CA . PHE A 1 278 ? -32.524 4.036 38.697 1.00 94.38 278 PHE A CA 1
ATOM 2253 C C . PHE A 1 278 ? -33.848 4.803 38.611 1.00 94.38 278 PHE A C 1
ATOM 2255 O O . PHE A 1 278 ? -34.241 5.428 39.589 1.00 94.38 278 PHE A O 1
ATOM 2262 N N . GLU A 1 279 ? -34.531 4.807 37.466 1.00 92.44 279 GLU A N 1
ATOM 2263 C CA . GLU A 1 279 ? -35.820 5.496 37.316 1.00 92.44 279 GLU A CA 1
ATOM 2264 C C . GLU A 1 279 ? -36.948 4.840 38.118 1.00 92.44 279 GLU A C 1
ATOM 2266 O O . GLU A 1 279 ? -37.813 5.558 38.613 1.00 92.44 279 GLU A O 1
ATOM 2271 N N . ASP A 1 280 ? -36.909 3.517 38.286 1.00 92.50 280 ASP A N 1
ATOM 2272 C CA . ASP A 1 280 ? -37.864 2.770 39.108 1.00 92.50 280 ASP A CA 1
ATOM 2273 C C . ASP A 1 280 ? -37.662 3.019 40.612 1.00 92.50 280 ASP A C 1
ATOM 2275 O O . ASP A 1 280 ? -38.628 3.159 41.361 1.00 92.50 280 ASP A O 1
ATOM 2279 N N . LYS A 1 281 ? -36.403 3.089 41.071 1.00 92.06 281 LYS A N 1
ATOM 2280 C CA . LYS A 1 281 ? -36.075 3.157 42.509 1.00 92.06 281 LYS A CA 1
ATOM 2281 C C . LYS A 1 281 ? -35.738 4.540 43.051 1.00 92.06 281 LYS A C 1
ATOM 2283 O O . LYS A 1 281 ? -35.654 4.698 44.268 1.00 92.06 281 LYS A O 1
ATOM 2288 N N . VAL A 1 282 ? -35.554 5.548 42.202 1.00 89.88 282 VAL A N 1
ATOM 2289 C CA . VAL A 1 282 ? -35.368 6.937 42.642 1.00 89.88 282 VAL A CA 1
ATOM 2290 C C . VAL A 1 282 ? -36.705 7.665 42.575 1.00 89.88 282 VAL A C 1
ATOM 2292 O O . VAL A 1 282 ? -37.298 7.823 41.509 1.00 89.88 282 VAL A O 1
ATOM 2295 N N . THR A 1 283 ? -37.163 8.167 43.719 1.00 80.25 283 THR A N 1
ATOM 2296 C CA . THR A 1 283 ? -38.414 8.919 43.806 1.00 80.25 283 THR A CA 1
ATOM 2297 C C . THR A 1 283 ? -38.340 10.201 42.996 1.00 80.25 283 THR A C 1
ATOM 2299 O O . THR A 1 283 ? -37.536 11.098 43.251 1.00 80.25 283 THR A O 1
ATOM 2302 N N . ARG A 1 284 ? -39.240 10.326 42.020 1.00 63.72 284 ARG A N 1
ATOM 2303 C CA . ARG A 1 284 ? -39.552 11.629 41.439 1.00 63.72 284 ARG A CA 1
ATOM 2304 C C . ARG A 1 284 ? -40.463 12.356 42.421 1.00 63.72 284 ARG A C 1
ATOM 2306 O O . ARG A 1 284 ? -41.491 11.813 42.825 1.00 63.72 284 ARG A O 1
ATOM 2313 N N . LYS A 1 285 ? -40.105 13.589 42.797 1.00 50.75 285 LYS A N 1
ATOM 2314 C CA . LYS A 1 285 ? -41.068 14.521 43.401 1.00 50.75 285 LYS A CA 1
ATOM 2315 C C . LYS A 1 285 ? -42.294 14.534 42.482 1.00 50.75 285 LYS A C 1
ATOM 2317 O O . LYS A 1 285 ? -42.149 14.893 41.316 1.00 50.75 285 LYS A O 1
ATOM 2322 N N . LYS A 1 286 ? -43.458 14.093 42.976 1.00 43.78 286 LYS A N 1
ATOM 2323 C CA . LYS A 1 286 ? -44.731 14.312 42.278 1.00 43.78 286 LYS A CA 1
ATOM 2324 C C . LYS A 1 286 ? -44.867 15.826 42.099 1.00 43.78 286 LYS A C 1
ATOM 2326 O O . LYS A 1 286 ? -44.902 16.536 43.104 1.00 43.78 286 LYS A O 1
ATOM 2331 N N . SER A 1 287 ? -44.813 16.295 40.854 1.00 37.16 287 SER A N 1
ATOM 2332 C CA . SER A 1 287 ? -45.256 17.642 40.486 1.00 37.16 287 SER A CA 1
ATOM 2333 C C . SER A 1 287 ? -46.771 17.682 40.497 1.00 37.16 287 SER A C 1
ATOM 2335 O O . SER A 1 287 ? -47.342 16.725 39.921 1.00 37.16 287 SER A O 1
#

Radius of gyration: 38.61 Å; chains: 1; bounding box: 88×47×102 Å

Sequence (287 aa):
MDIFCCVSADFYKKLDKKKLELRNDISHSVWKDYAEFLDENSSDIQADLNYLRVKFYGDKRMRGSSIENASHFKTYKVGEKLMGEKYIRIHYPVQACWKYIASDNFRITFSSLIGGAPIESIFFIHLYRASLSYYWGMSIIDKYECVAFNALSSASSLFDKCLGILYAQKCFDKKEELSKIRAKAGRKGGESKADVYRVIQNELVSLIYKLAPEGGWKSKTAAIDDVIEPLWNFVEESKFVINNKSKKYRVLTMSQDALADTIRKQWSTKIECVKLAFEDKVTRKKS

Foldseek 3Di:
DDPVVVVLVVLLVVLLVLLVVLLVLCCPDPNNVLSLLSDPPNPVLVVVLVVLCCVLVVDPVLPPDDDDDPPDDDDDDPDDDDDDPDDDRPCPSLVVSLVVLVVCLCVQLVCCVVVPHPLSVNLSSLSNSLSSLQSSLVVCCVPCVVSSVVSSVSSSVSSVVNVVSSVVVVVVVVVVVVVVVVVVVVVVLVVLLVLLVVVLLVVLLVQLVVVADVVFAQDPLVSLVRSLVVSVVCLVPDQSQDPNDGPNVSCPPPDSVNVSCCCVPPCCPPPVSNVVSNVVRHDDDDD

Organism: NCBI:txid1960126

pLDDT: mean 82.95, std 18.81, range [30.31, 97.44]

Secondary structure (DSSP, 8-state):
--HHHHHHHHHHHHHHHHHHHHHHHHHTSTTGGGGGGGSTT-HHHHHHHHHHHHHHH--GGGTTS---------PPPTT---------SSSHHHHHHHHHHHHHHHHHHHHHHHTT--HHHHHHHHHHHHHHHHHHHHHHTTT-HHHHHHHHHHHHHHHHHHHHHHHHHHHHHHHHHHHHHHHHHHHHHHHHHHHHHHHHHHHHHHHHHHHPPTT-BSSHHHHHHHHHHHHHHHHHH---EETTEE-GGGTTT--HHHHHHHIIIIIHHH-HHHHHHHHHHBPPP--